Protein AF-A0A7V3A9M5-F1 (afdb_monomer)

Sequence (222 aa):
MKENRIFAKSNRTEGLNIALSEHITDALNIFESIKAKIPAHLHQLIRLAIIFHDLGKVLPAFQIKTIKNRLYKPSSPLINVPHSLFSVLLIEENKVHKKISEILQAQDQPRNDQSTNDYLKFLFSAIAYHHWRETFSQLISSYSNELGELCEELEIQEEMICQLEKNLHEELEKPQDGWAEFIKFNREMARGLSKGVPFYEYVCPPYQLYFCQSGQKLMTQS

Solvent-accessible surface area (backbone atoms only — not comparable to full-atom values): 12300 Å² total; per-residue (Å²): 131,69,40,53,66,50,53,68,44,64,46,92,83,86,54,77,62,38,35,40,51,56,52,38,50,52,52,48,54,52,43,68,74,49,44,90,83,43,67,74,89,48,51,65,58,52,51,52,32,57,65,42,28,59,53,20,38,64,38,27,18,45,29,37,72,71,52,58,42,78,65,38,55,60,74,60,67,69,62,78,62,65,33,28,52,46,14,60,42,38,39,32,58,71,59,50,48,51,51,48,43,54,55,39,55,78,64,78,44,82,91,46,74,66,57,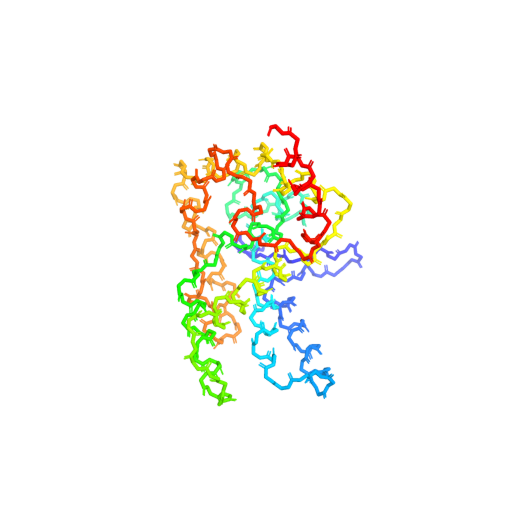44,50,51,53,47,44,52,41,47,25,53,20,43,47,73,73,78,51,90,66,48,60,60,52,30,74,34,63,38,65,59,55,14,52,46,30,47,55,43,68,74,33,58,71,54,50,55,46,51,50,49,37,48,34,67,43,36,49,72,78,70,75,65,63,36,79,40,59,34,74,38,59,69,60,32,55,39,32,46,71,50,46,34,53,45,83,80,40,55,60,96,66,47,72,65,54,58,61,58,57,59,66,67,75,75,74,127

Secondary structure (DSSP, 8-state):
--TT--EEE--SSSPPPEEHHHHHHHHHHHHHHHGGGS-GGGHHHHHHHHHHTTGGGGSHIIIIIIS--TT-SS--------HHHHHHTTB-HHHHHHHHHHHHHTTT----HHHHHHHHHHHHHHHHHTT--TTHHHHHHS--HHHHHHHHHHHH-HHHHHHHHHHHHHHHSTT-SSGGGGB---HHHHHHHHTT--GGGTS--TTTHHHHHHHTTSSS--

Radius of gyration: 18.31 Å; Cα contacts (8 Å, |Δi|>4): 289; chains: 1; bounding box: 40×63×43 Å

Foldseek 3Di:
DDQLFQFPAADPDPDDGHTPLNQLVVVLVVCVVCVVVPPPLCSVLVNLLSNQQQLLSLDLLNCCVPRVVVSHPPNDDNQDDPSLLVSLQFFQLVVQLVVLQVSCVVVVHDDDSVVSVVSSLVSSQCSNCVPPDPCVCVQQVWQDPSLLVVLVVCVVPVVRQVSSLVSSLVSVCVVVPPCSVGTDGNNVLSVCSNVINGNCVVHPHPPCVVVVVVVVVVVPPD

Mean predicted aligned error: 7.26 Å

pLDDT: mean 85.43, std 15.64, range [35.56, 97.69]

Structure (mmCIF, N/CA/C/O backbone):
data_AF-A0A7V3A9M5-F1
#
_entry.id   AF-A0A7V3A9M5-F1
#
loop_
_atom_site.group_PDB
_atom_site.id
_atom_site.type_symbol
_atom_site.label_atom_id
_atom_site.label_alt_id
_atom_site.label_comp_id
_atom_site.label_asym_id
_atom_site.label_entity_id
_atom_site.label_seq_id
_atom_site.pdbx_PDB_ins_code
_atom_site.Cartn_x
_atom_site.Cartn_y
_atom_site.Cartn_z
_atom_site.occupancy
_atom_site.B_iso_or_equiv
_atom_site.auth_seq_id
_atom_site.auth_comp_id
_atom_site.auth_asym_id
_atom_site.auth_atom_id
_atom_site.pdbx_PDB_model_num
ATOM 1 N N . MET A 1 1 ? -8.109 -20.253 12.850 1.00 57.84 1 MET A N 1
ATOM 2 C CA . MET A 1 1 ? -7.519 -19.261 11.916 1.00 57.84 1 MET A CA 1
ATOM 3 C C . MET A 1 1 ? -6.596 -18.363 12.720 1.00 57.84 1 MET A C 1
ATOM 5 O O . MET A 1 1 ? -6.945 -18.073 13.853 1.00 57.84 1 MET A O 1
ATOM 9 N N . LYS A 1 2 ? -5.428 -17.979 12.188 1.00 65.12 2 LYS A N 1
ATOM 10 C CA . LYS A 1 2 ? -4.536 -17.025 12.871 1.00 65.12 2 LYS A CA 1
ATOM 11 C C . LYS A 1 2 ? -5.180 -15.635 12.861 1.00 65.12 2 LYS A C 1
ATOM 13 O O . LYS A 1 2 ? -5.623 -15.206 11.799 1.00 65.12 2 LYS A O 1
ATOM 18 N N . GLU A 1 3 ? -5.200 -14.964 14.009 1.00 76.19 3 GLU A N 1
ATOM 19 C CA . GLU A 1 3 ? -5.819 -13.638 14.201 1.00 76.19 3 GLU A CA 1
ATOM 20 C C . GLU A 1 3 ? -5.186 -12.549 13.316 1.00 76.19 3 GLU A C 1
ATOM 22 O O . GLU A 1 3 ? -5.849 -11.587 12.952 1.00 76.19 3 GLU A O 1
ATOM 27 N N . ASN A 1 4 ? -3.947 -12.752 12.860 1.00 80.50 4 ASN A N 1
ATOM 28 C CA . ASN A 1 4 ? -3.201 -11.766 12.068 1.00 80.50 4 ASN A CA 1
ATOM 29 C C . ASN A 1 4 ? -3.227 -12.045 10.555 1.00 80.50 4 ASN A C 1
ATOM 31 O O . ASN A 1 4 ? -2.607 -11.323 9.780 1.00 80.50 4 ASN A O 1
ATOM 35 N N . ARG A 1 5 ? -3.897 -13.118 10.098 1.00 87.88 5 ARG A N 1
ATOM 36 C CA . ARG A 1 5 ? -3.901 -13.468 8.666 1.00 87.88 5 ARG A CA 1
ATOM 37 C C . ARG A 1 5 ? -4.750 -12.465 7.888 1.00 87.88 5 ARG A C 1
ATOM 39 O O . ARG A 1 5 ? -5.940 -12.324 8.167 1.00 87.88 5 ARG A O 1
ATOM 46 N N . ILE A 1 6 ? -4.144 -11.839 6.883 1.00 93.44 6 ILE A N 1
ATOM 47 C CA . ILE A 1 6 ? -4.797 -10.873 6.000 1.00 93.44 6 ILE A CA 1
ATOM 48 C C . ILE A 1 6 ? -5.351 -11.615 4.783 1.00 93.44 6 ILE A C 1
ATOM 50 O O . ILE A 1 6 ? -4.627 -12.343 4.104 1.00 93.44 6 ILE A O 1
ATOM 54 N N . PHE A 1 7 ? -6.633 -11.425 4.484 1.00 93.44 7 PHE A N 1
ATOM 55 C CA . PHE A 1 7 ? -7.266 -11.997 3.296 1.00 93.44 7 PHE A CA 1
ATOM 56 C C . PHE A 1 7 ? -7.538 -10.935 2.233 1.00 93.44 7 PHE A C 1
ATOM 58 O O . PHE A 1 7 ? -8.057 -9.860 2.539 1.00 93.44 7 PHE A O 1
ATOM 65 N N . ALA A 1 8 ? -7.251 -11.262 0.974 1.00 90.69 8 ALA A N 1
ATOM 66 C CA . ALA A 1 8 ? -7.521 -10.393 -0.166 1.00 90.69 8 ALA A CA 1
ATOM 67 C C . ALA A 1 8 ? -8.894 -10.640 -0.806 1.00 90.69 8 ALA A C 1
ATOM 69 O O . ALA A 1 8 ? -9.477 -9.707 -1.370 1.00 90.69 8 ALA A O 1
ATOM 70 N N . LYS A 1 9 ? -9.406 -11.878 -0.730 1.00 87.38 9 LYS A N 1
ATOM 71 C CA . LYS A 1 9 ? -10.707 -12.292 -1.281 1.00 87.38 9 LYS A CA 1
ATOM 72 C C . LYS A 1 9 ? -11.397 -13.303 -0.364 1.00 87.38 9 LYS A C 1
ATOM 74 O O . LYS A 1 9 ? -10.754 -14.218 0.150 1.00 87.38 9 LYS A O 1
ATOM 79 N N . SER A 1 10 ? -12.715 -13.160 -0.209 1.00 80.94 10 SER A N 1
ATOM 80 C CA . SER A 1 10 ? -13.567 -14.205 0.360 1.00 80.94 10 SER A CA 1
ATOM 81 C C . SER A 1 10 ? -14.060 -15.125 -0.749 1.00 80.94 10 SER A C 1
ATOM 83 O O . SER A 1 10 ? -14.534 -14.654 -1.786 1.00 80.94 10 SER A O 1
ATOM 85 N N . ASN A 1 11 ? -13.957 -16.436 -0.548 1.00 70.81 11 ASN A N 1
ATOM 86 C CA . ASN A 1 11 ? -14.536 -17.390 -1.484 1.00 70.81 11 ASN A CA 1
ATOM 87 C C . ASN A 1 11 ? -15.990 -17.656 -1.062 1.00 70.81 11 ASN A C 1
ATOM 89 O O . ASN A 1 11 ? -16.244 -18.144 0.036 1.00 70.81 11 ASN A O 1
ATOM 93 N N . ARG A 1 12 ? -16.961 -17.246 -1.889 1.00 56.00 12 ARG A N 1
ATOM 94 C CA . ARG A 1 12 ? -18.396 -17.292 -1.536 1.00 56.00 12 ARG A CA 1
ATOM 95 C C . ARG A 1 12 ? -19.034 -18.670 -1.742 1.00 56.00 12 ARG A C 1
ATOM 97 O O . ARG A 1 12 ? -20.159 -18.873 -1.304 1.00 56.00 12 ARG A O 1
ATOM 104 N N . THR A 1 13 ? -18.325 -19.589 -2.390 1.00 51.34 13 THR A N 1
ATOM 105 C CA . THR A 1 13 ? -18.864 -20.844 -2.933 1.00 51.34 13 THR A CA 1
ATOM 106 C C . THR A 1 13 ? -18.094 -22.078 -2.446 1.00 51.34 13 THR A C 1
ATOM 108 O O . THR A 1 13 ? -17.903 -22.993 -3.221 1.00 51.34 13 THR A O 1
ATOM 111 N N . GLU A 1 14 ? -17.679 -22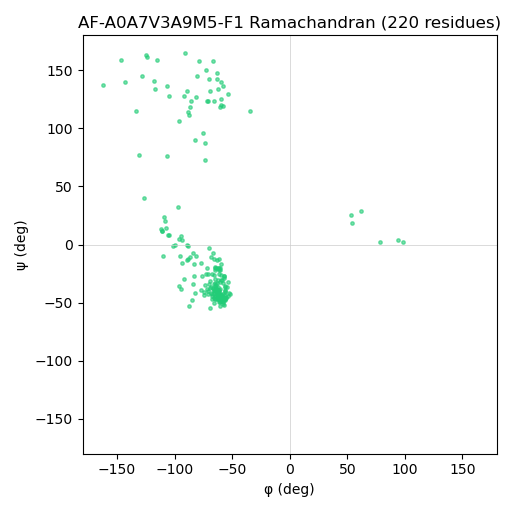.126 -1.170 1.00 53.16 14 GLU A N 1
ATOM 112 C CA . GLU A 1 14 ? -17.072 -23.302 -0.477 1.00 53.16 14 GLU A CA 1
ATOM 113 C C . GLU A 1 14 ? -15.531 -23.404 -0.450 1.00 53.16 14 GLU A C 1
ATOM 115 O O . GLU A 1 14 ? -14.988 -24.354 0.110 1.00 53.16 14 GLU A O 1
ATOM 120 N N . GLY A 1 15 ? -14.790 -22.419 -0.964 1.00 57.81 15 GLY A N 1
ATOM 121 C CA . GLY A 1 15 ? -13.322 -22.424 -0.862 1.00 57.81 15 GLY A CA 1
ATOM 122 C C . GLY A 1 15 ? -12.749 -21.716 0.373 1.00 57.81 15 GLY A C 1
ATOM 123 O O . GLY A 1 15 ? -13.408 -20.914 1.035 1.00 57.81 15 GLY A O 1
ATOM 124 N N . LEU A 1 16 ? -11.467 -21.973 0.648 1.00 71.81 16 LEU A N 1
ATOM 125 C CA . LEU A 1 16 ? -10.676 -21.201 1.611 1.00 71.81 16 LEU A CA 1
ATOM 126 C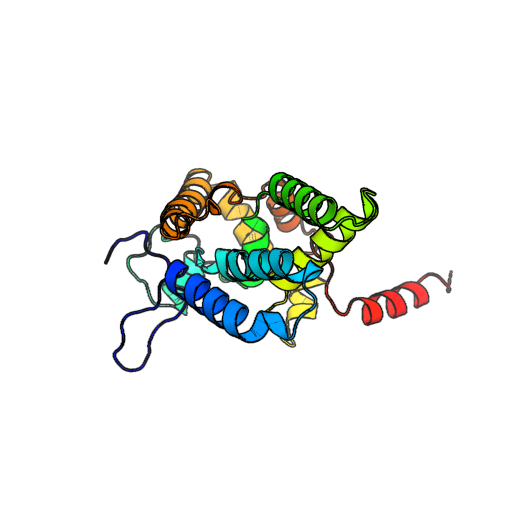 C . LEU A 1 16 ? -10.551 -19.740 1.139 1.00 71.81 16 LEU A C 1
ATOM 128 O O . LEU A 1 16 ? -10.424 -19.472 -0.057 1.00 71.81 16 LEU A O 1
ATOM 132 N N . ASN A 1 17 ? -10.586 -18.790 2.080 1.00 84.62 17 ASN A N 1
ATOM 133 C CA . ASN A 1 17 ? -10.264 -17.392 1.786 1.00 84.62 17 ASN A CA 1
ATOM 134 C C . ASN A 1 17 ? -8.830 -17.288 1.254 1.00 84.62 17 ASN A C 1
ATOM 136 O O . ASN A 1 17 ? -7.928 -17.930 1.794 1.00 84.62 17 ASN A O 1
ATOM 140 N N . ILE A 1 18 ? -8.627 -16.435 0.251 1.00 89.69 18 ILE A N 1
ATOM 141 C CA . ILE A 1 18 ? -7.317 -16.234 -0.376 1.00 89.69 18 ILE A CA 1
ATOM 142 C C . ILE A 1 18 ? -6.551 -15.199 0.443 1.00 89.69 18 ILE A C 1
ATOM 144 O O . ILE A 1 18 ? -7.052 -14.089 0.674 1.00 89.69 18 ILE A O 1
ATOM 148 N N . ALA A 1 19 ? -5.364 -15.570 0.919 1.00 92.94 19 ALA A N 1
ATOM 149 C CA . ALA A 1 19 ? -4.488 -14.676 1.665 1.00 92.94 19 ALA A CA 1
ATOM 150 C C . ALA A 1 19 ? -3.975 -13.534 0.778 1.00 92.94 19 ALA A C 1
ATOM 152 O O . ALA A 1 19 ? -3.952 -13.642 -0.448 1.00 92.94 19 ALA A O 1
ATOM 153 N N . LEU A 1 20 ? -3.564 -12.426 1.389 1.00 93.88 20 LEU A N 1
ATOM 154 C CA . LEU A 1 20 ? -3.001 -11.305 0.638 1.00 93.88 20 LEU A CA 1
ATOM 155 C C . LEU A 1 20 ? -1.718 -11.713 -0.098 1.00 93.88 20 LEU A C 1
ATOM 157 O O . LEU A 1 20 ? -1.586 -11.417 -1.281 1.00 93.88 20 LEU A O 1
ATOM 161 N N . SER A 1 21 ? -0.829 -12.449 0.568 1.00 92.19 21 SER A N 1
ATOM 162 C CA . SER A 1 21 ? 0.390 -13.000 -0.039 1.00 92.19 21 SER A CA 1
ATOM 163 C C . SER A 1 21 ? 0.090 -13.895 -1.244 1.00 92.19 21 SER A C 1
ATOM 165 O O . SER A 1 21 ? 0.665 -13.689 -2.306 1.00 92.19 21 SER A O 1
ATOM 167 N N . GLU A 1 22 ? -0.865 -14.819 -1.110 1.00 92.25 22 GLU A N 1
ATOM 168 C CA . GLU A 1 22 ? -1.320 -15.697 -2.200 1.00 92.25 22 GLU A CA 1
ATOM 169 C C . GLU A 1 22 ? -1.846 -14.880 -3.393 1.00 92.25 22 GLU A C 1
ATOM 171 O O . GLU A 1 22 ? -1.435 -15.106 -4.526 1.00 92.25 22 GLU A O 1
ATOM 176 N N . HIS A 1 23 ? -2.684 -13.868 -3.143 1.00 93.25 23 HIS A N 1
ATOM 177 C CA . HIS A 1 23 ? -3.219 -12.994 -4.197 1.00 93.25 23 HIS A CA 1
ATOM 178 C C . HIS A 1 23 ? -2.127 -12.178 -4.908 1.00 93.25 23 HIS A C 1
ATOM 180 O O . HIS A 1 23 ? -2.176 -12.028 -6.129 1.00 93.25 23 HIS A O 1
ATOM 186 N N . ILE A 1 24 ? -1.126 -11.679 -4.175 1.00 93.19 24 ILE A N 1
ATOM 187 C CA . ILE A 1 24 ? 0.031 -10.986 -4.764 1.00 93.19 24 ILE A CA 1
ATOM 188 C C . ILE A 1 24 ? 0.856 -11.959 -5.614 1.00 93.19 24 ILE A C 1
ATOM 190 O O . ILE A 1 24 ? 1.201 -11.630 -6.749 1.00 93.19 24 ILE A O 1
ATOM 194 N N . THR A 1 25 ? 1.142 -13.162 -5.110 1.00 92.75 25 THR A N 1
ATOM 195 C CA . THR A 1 25 ? 1.880 -14.197 -5.848 1.00 92.75 25 THR A CA 1
ATOM 196 C C . THR A 1 25 ? 1.151 -14.606 -7.127 1.00 92.75 25 THR A C 1
ATOM 198 O O . THR A 1 25 ? 1.777 -14.675 -8.182 1.00 92.75 25 THR A O 1
ATOM 201 N N . ASP A 1 26 ? -0.167 -14.803 -7.078 1.00 93.31 26 ASP A N 1
ATOM 202 C CA . ASP A 1 26 ? -0.978 -15.109 -8.259 1.00 93.31 26 ASP A CA 1
ATOM 203 C C . ASP A 1 26 ? -0.901 -13.985 -9.302 1.00 93.31 26 ASP A C 1
ATOM 205 O O . ASP A 1 26 ? -0.688 -14.245 -10.490 1.00 93.31 26 ASP A O 1
ATOM 209 N N . ALA A 1 27 ? -1.015 -12.725 -8.872 1.00 94.25 27 ALA A N 1
ATOM 210 C CA . ALA A 1 27 ? -0.895 -11.570 -9.757 1.00 94.25 27 ALA A CA 1
ATOM 211 C C . ALA A 1 27 ? 0.508 -11.455 -10.379 1.00 94.25 27 ALA A C 1
ATOM 213 O O . ALA A 1 27 ? 0.627 -11.181 -11.576 1.00 94.25 27 ALA A O 1
ATOM 214 N N . LEU A 1 28 ? 1.566 -11.720 -9.605 1.00 94.75 28 LEU A N 1
ATOM 215 C CA . LEU A 1 28 ? 2.938 -11.783 -10.110 1.00 94.75 28 LEU A CA 1
ATOM 216 C C . LEU A 1 28 ? 3.103 -12.915 -11.132 1.00 94.75 28 LEU A C 1
ATOM 218 O O . LEU A 1 28 ? 3.660 -12.677 -12.197 1.00 94.75 28 LEU A O 1
ATOM 222 N N . ASN A 1 29 ? 2.568 -14.110 -10.881 1.00 95.19 29 ASN A N 1
ATOM 223 C CA . ASN A 1 29 ? 2.640 -15.241 -11.816 1.00 95.19 29 ASN A CA 1
ATOM 224 C C . ASN A 1 29 ? 1.926 -14.947 -13.146 1.00 95.19 29 ASN A C 1
ATOM 226 O O . ASN A 1 29 ? 2.427 -15.281 -14.227 1.00 95.19 29 ASN A O 1
ATOM 230 N N . ILE A 1 30 ? 0.770 -14.279 -13.083 1.00 96.31 30 ILE A N 1
ATOM 231 C CA . ILE A 1 30 ? 0.067 -13.797 -14.277 1.00 96.31 30 ILE A CA 1
ATOM 232 C C . ILE A 1 30 ? 0.938 -12.783 -15.015 1.00 96.31 30 ILE A C 1
ATOM 234 O O . ILE A 1 30 ? 1.105 -12.895 -16.230 1.00 96.31 30 ILE A O 1
ATOM 238 N N . PHE A 1 31 ? 1.523 -11.824 -14.293 1.00 96.50 31 PHE A N 1
ATOM 239 C CA . PHE A 1 31 ? 2.422 -10.840 -14.880 1.00 96.50 31 PHE A CA 1
ATOM 240 C C . PHE A 1 31 ? 3.614 -11.505 -15.578 1.00 96.50 31 PHE A C 1
ATOM 242 O O . PHE A 1 31 ? 3.877 -11.197 -16.738 1.00 96.50 31 PHE A O 1
ATOM 249 N N . GLU A 1 32 ? 4.270 -12.483 -14.952 1.00 96.06 32 GLU A N 1
ATOM 250 C CA . GLU A 1 32 ? 5.371 -13.242 -15.557 1.00 96.06 32 GLU A CA 1
ATOM 251 C C . GLU A 1 32 ? 4.959 -13.948 -16.859 1.00 96.06 32 GLU A C 1
ATOM 253 O O . GLU A 1 32 ? 5.751 -14.022 -17.799 1.00 96.06 32 GLU A O 1
ATOM 258 N N . SER A 1 33 ? 3.704 -14.392 -16.957 1.00 96.75 33 SER A N 1
ATOM 259 C CA . SER A 1 33 ? 3.157 -15.032 -18.162 1.00 96.75 33 SER A CA 1
ATOM 260 C C . SER A 1 33 ? 2.901 -14.048 -19.311 1.00 96.75 33 SER A C 1
ATOM 262 O O . SER A 1 33 ? 2.904 -14.443 -20.478 1.00 96.75 33 SER A O 1
ATOM 264 N N . ILE A 1 34 ? 2.678 -12.763 -19.012 1.00 96.88 34 ILE A N 1
ATOM 265 C CA . ILE A 1 34 ? 2.366 -11.730 -20.016 1.00 96.88 34 ILE A CA 1
ATOM 266 C C . ILE A 1 34 ? 3.487 -10.705 -20.224 1.00 96.88 34 ILE A C 1
ATOM 268 O O . ILE A 1 34 ? 3.420 -9.943 -21.190 1.00 96.88 34 ILE A O 1
ATOM 272 N N . LYS A 1 35 ? 4.529 -10.687 -19.379 1.00 96.31 35 LYS A N 1
ATOM 273 C CA . LYS A 1 35 ? 5.578 -9.651 -19.375 1.00 96.31 35 LYS A CA 1
ATOM 274 C C . LYS A 1 35 ? 6.292 -9.498 -20.715 1.00 96.31 35 LYS A C 1
ATOM 276 O O . LYS A 1 35 ? 6.709 -8.399 -21.053 1.00 96.31 35 LYS A O 1
ATOM 281 N N . ALA A 1 36 ? 6.383 -10.563 -21.516 1.00 96.31 36 ALA A N 1
ATOM 282 C CA . ALA A 1 36 ? 6.992 -10.519 -22.849 1.00 96.31 36 ALA A CA 1
ATOM 283 C C . ALA A 1 36 ? 6.268 -9.566 -23.823 1.00 96.31 36 ALA A C 1
ATOM 285 O O . ALA A 1 36 ? 6.857 -9.128 -24.805 1.00 96.31 36 ALA A O 1
ATOM 286 N N . LYS A 1 37 ? 5.001 -9.229 -23.549 1.00 96.56 37 LYS A N 1
ATOM 287 C CA . LYS A 1 37 ? 4.201 -8.266 -24.323 1.00 96.56 37 LYS A CA 1
ATOM 288 C C . LYS A 1 37 ? 4.362 -6.821 -23.838 1.00 96.56 37 LYS A C 1
ATOM 290 O O . LYS A 1 37 ? 3.732 -5.923 -24.385 1.00 96.56 37 LYS A O 1
ATOM 295 N N . ILE A 1 38 ? 5.151 -6.603 -22.791 1.00 95.56 38 ILE A N 1
ATOM 296 C CA . ILE A 1 38 ? 5.312 -5.323 -22.104 1.00 95.56 38 ILE A CA 1
ATOM 297 C C . ILE A 1 38 ? 6.779 -4.892 -22.237 1.00 95.56 38 ILE A C 1
ATOM 299 O O . ILE A 1 38 ? 7.665 -5.743 -22.119 1.00 95.56 38 ILE A O 1
ATOM 303 N N . PRO A 1 39 ? 7.078 -3.598 -22.450 1.00 93.88 39 PRO A N 1
ATOM 304 C CA . PRO A 1 39 ? 8.455 -3.114 -22.491 1.00 93.88 39 PRO A CA 1
ATOM 305 C C . PRO A 1 39 ? 9.258 -3.511 -21.244 1.00 93.88 39 PRO A C 1
ATOM 307 O O . PRO A 1 39 ? 8.823 -3.270 -20.118 1.00 93.88 39 PRO A O 1
ATOM 310 N N . ALA A 1 40 ? 10.449 -4.085 -21.451 1.00 91.81 40 ALA A N 1
ATOM 311 C CA . ALA A 1 40 ? 11.287 -4.645 -20.384 1.00 91.81 40 ALA A CA 1
ATOM 312 C C . ALA A 1 40 ? 11.622 -3.642 -19.269 1.00 91.81 40 ALA A C 1
ATOM 314 O O . ALA A 1 40 ? 11.641 -4.002 -18.093 1.00 91.81 40 ALA A O 1
ATOM 315 N N . HIS A 1 41 ? 11.813 -2.369 -19.630 1.00 89.31 41 HIS A N 1
ATOM 316 C CA . HIS A 1 41 ? 12.132 -1.307 -18.676 1.00 89.31 41 HIS A CA 1
ATOM 317 C C . HIS A 1 41 ? 11.027 -1.091 -17.620 1.00 89.31 41 HIS A C 1
ATOM 319 O O . HIS A 1 41 ? 11.311 -0.702 -16.489 1.00 89.31 41 HIS A O 1
ATOM 325 N N . LEU A 1 42 ? 9.771 -1.436 -17.932 1.00 93.12 42 LEU A N 1
ATOM 326 C CA . LEU A 1 42 ? 8.635 -1.294 -17.015 1.00 93.12 42 LEU A CA 1
ATOM 327 C C . LEU A 1 42 ? 8.444 -2.490 -16.081 1.00 93.12 42 LEU A C 1
ATOM 329 O O . LEU A 1 42 ? 7.649 -2.407 -15.146 1.00 93.12 42 LEU A O 1
ATOM 333 N N . HIS A 1 43 ? 9.132 -3.614 -16.307 1.00 94.81 43 HIS A N 1
ATOM 334 C CA . HIS A 1 43 ? 8.797 -4.865 -15.620 1.00 94.81 43 HIS A CA 1
ATOM 335 C C . HIS A 1 43 ? 8.929 -4.762 -14.102 1.00 94.81 43 HIS A C 1
ATOM 337 O O . HIS A 1 43 ? 8.022 -5.166 -13.380 1.00 94.81 43 HIS A O 1
ATOM 343 N N . GLN A 1 44 ? 10.024 -4.181 -13.613 1.00 93.88 44 GLN A N 1
ATOM 344 C CA . GLN A 1 44 ? 10.245 -4.025 -12.173 1.00 93.88 44 GLN A CA 1
ATOM 345 C C . GLN A 1 44 ? 9.265 -3.027 -11.541 1.00 93.88 44 GLN A C 1
ATOM 347 O O . GLN A 1 44 ? 8.777 -3.265 -10.440 1.00 93.88 44 GLN A O 1
ATOM 352 N N . LEU A 1 45 ? 8.905 -1.956 -12.255 1.00 94.38 45 LEU A N 1
ATOM 353 C CA . LEU A 1 45 ? 7.922 -0.974 -11.789 1.00 94.38 45 LEU A CA 1
ATOM 354 C C . LEU A 1 45 ? 6.523 -1.588 -11.664 1.00 94.38 45 LEU A C 1
ATOM 356 O O . LEU A 1 45 ? 5.829 -1.364 -10.675 1.00 94.38 45 LEU A O 1
ATOM 360 N N . ILE A 1 46 ? 6.125 -2.416 -12.632 1.00 96.19 46 ILE A N 1
ATOM 361 C CA . ILE A 1 46 ? 4.850 -3.138 -12.586 1.00 96.19 46 ILE A CA 1
ATOM 362 C C . ILE A 1 46 ? 4.845 -4.149 -11.438 1.00 96.19 46 ILE A C 1
ATOM 364 O O . ILE A 1 46 ? 3.845 -4.249 -10.730 1.00 96.19 46 ILE A O 1
ATOM 368 N N . ARG A 1 47 ? 5.959 -4.856 -11.197 1.00 95.25 47 ARG A N 1
ATOM 369 C CA . ARG A 1 47 ? 6.088 -5.746 -10.032 1.00 95.25 47 ARG A CA 1
ATOM 370 C C . ARG A 1 47 ? 5.871 -4.984 -8.725 1.00 95.25 47 ARG A C 1
ATOM 372 O O . ARG A 1 47 ? 5.068 -5.436 -7.916 1.00 95.25 47 ARG A O 1
ATOM 379 N N . LEU A 1 48 ? 6.495 -3.813 -8.550 1.00 95.31 48 LEU A N 1
ATOM 380 C CA . LEU A 1 48 ? 6.263 -2.956 -7.377 1.00 95.31 48 LEU A CA 1
ATOM 381 C C . LEU A 1 48 ? 4.782 -2.572 -7.237 1.00 95.31 48 LEU A C 1
ATOM 383 O O . LEU A 1 48 ? 4.215 -2.706 -6.155 1.00 95.31 48 LEU A O 1
ATOM 387 N N . ALA A 1 49 ? 4.130 -2.164 -8.331 1.00 96.44 49 ALA A N 1
ATOM 388 C CA . ALA A 1 49 ? 2.708 -1.825 -8.310 1.00 96.44 49 ALA A CA 1
ATOM 389 C C . ALA A 1 49 ? 1.841 -3.017 -7.867 1.00 96.44 49 ALA A C 1
ATOM 391 O O . ALA A 1 49 ? 0.959 -2.859 -7.026 1.00 96.44 49 ALA A O 1
ATOM 392 N N . ILE A 1 50 ? 2.122 -4.221 -8.379 1.00 95.81 50 ILE A N 1
ATOM 393 C CA . ILE A 1 50 ? 1.416 -5.456 -8.004 1.00 95.81 50 ILE A CA 1
ATOM 394 C C . ILE A 1 50 ? 1.604 -5.773 -6.519 1.00 95.81 50 ILE A C 1
ATOM 396 O O . ILE A 1 50 ? 0.641 -6.137 -5.850 1.00 95.81 50 ILE A O 1
ATOM 400 N N . ILE A 1 51 ? 2.812 -5.623 -5.982 1.00 94.75 51 ILE A N 1
ATOM 401 C CA . ILE A 1 51 ? 3.086 -5.920 -4.570 1.00 94.75 51 ILE A CA 1
ATOM 402 C C . ILE A 1 51 ? 2.321 -4.958 -3.657 1.00 94.75 51 ILE A C 1
ATOM 404 O O . ILE A 1 51 ? 1.771 -5.375 -2.639 1.00 94.75 51 ILE A O 1
ATOM 408 N N . PHE A 1 52 ? 2.247 -3.680 -4.033 1.00 96.31 52 PHE A N 1
ATOM 409 C CA . PHE A 1 52 ? 1.716 -2.642 -3.156 1.00 96.31 52 PHE A CA 1
ATOM 410 C C . PHE A 1 52 ? 0.222 -2.335 -3.339 1.00 96.31 52 PHE A C 1
ATOM 412 O O . PHE A 1 52 ? -0.366 -1.717 -2.455 1.00 96.31 52 PHE A O 1
ATOM 419 N N . HIS A 1 53 ? -0.423 -2.752 -4.439 1.00 95.50 53 HIS A N 1
ATOM 420 C CA . HIS A 1 53 ? -1.790 -2.296 -4.757 1.00 95.50 53 HIS A CA 1
ATOM 421 C C . HIS A 1 53 ? -2.815 -2.565 -3.643 1.00 95.50 53 HIS A C 1
ATOM 423 O O . HIS A 1 53 ? -3.669 -1.723 -3.369 1.00 95.50 53 HIS A O 1
ATOM 429 N N . ASP A 1 54 ? -2.688 -3.700 -2.957 1.00 96.31 54 ASP A N 1
ATOM 430 C CA . ASP A 1 54 ? -3.684 -4.219 -2.019 1.00 96.31 54 ASP A CA 1
ATOM 431 C C . ASP A 1 54 ? -3.249 -4.181 -0.544 1.00 96.31 54 ASP A C 1
ATOM 433 O O . ASP A 1 54 ? -3.936 -4.753 0.307 1.00 96.31 54 ASP A O 1
ATOM 437 N N . LEU A 1 55 ? -2.153 -3.490 -0.201 1.00 97.19 55 LEU A N 1
ATOM 438 C CA . LEU A 1 55 ? -1.677 -3.390 1.190 1.00 97.19 55 LEU A CA 1
ATOM 439 C C . LEU A 1 55 ? -2.759 -2.868 2.139 1.00 97.19 55 LEU A C 1
ATOM 441 O O . LEU A 1 55 ? -2.903 -3.365 3.256 1.00 97.19 55 LEU A O 1
ATOM 445 N N . GLY A 1 56 ? -3.592 -1.932 1.681 1.00 96.81 56 GLY A N 1
ATOM 446 C CA . GLY A 1 56 ? -4.650 -1.350 2.491 1.00 96.81 56 GLY A CA 1
ATOM 447 C C . GLY A 1 56 ? -5.767 -2.322 2.874 1.00 96.81 56 GLY A C 1
ATOM 448 O O . GLY A 1 56 ? -6.600 -2.005 3.725 1.00 96.81 56 GLY A O 1
ATOM 449 N N . LYS A 1 57 ? -5.774 -3.545 2.325 1.00 96.94 57 LYS A N 1
ATOM 450 C CA . LYS A 1 57 ? -6.654 -4.625 2.792 1.00 96.94 57 LYS A CA 1
ATOM 451 C C . LYS A 1 57 ? -6.328 -5.077 4.214 1.00 96.94 57 LYS A C 1
ATOM 453 O O . LYS A 1 57 ? -7.156 -5.763 4.809 1.00 96.94 57 LYS A O 1
ATOM 458 N N . VAL A 1 58 ? -5.191 -4.666 4.782 1.00 96.81 58 VAL A N 1
ATOM 459 C CA . VAL A 1 58 ? -4.850 -4.840 6.205 1.00 96.81 58 VAL A CA 1
ATOM 460 C C . VAL A 1 58 ? -5.842 -4.147 7.152 1.00 96.81 58 VAL A C 1
ATOM 462 O O . VAL A 1 58 ? -5.916 -4.508 8.326 1.00 96.81 58 VAL A O 1
ATOM 465 N N . LEU A 1 59 ? -6.623 -3.168 6.676 1.00 96.56 59 LEU A N 1
ATOM 466 C CA . LEU A 1 59 ? -7.543 -2.420 7.531 1.00 96.56 59 LEU A CA 1
ATOM 467 C C . LEU A 1 59 ? -8.568 -3.327 8.234 1.00 96.56 59 LEU A C 1
ATOM 469 O O . LEU A 1 59 ? -9.207 -4.159 7.572 1.00 96.56 59 LEU A O 1
ATOM 473 N N . PRO A 1 60 ? -8.837 -3.107 9.537 1.00 95.56 60 PRO A N 1
ATOM 474 C CA . PRO A 1 60 ? -9.833 -3.874 10.283 1.00 95.56 60 PRO A CA 1
ATOM 475 C C . PRO A 1 60 ? -11.218 -3.816 9.644 1.00 95.56 60 PRO A C 1
ATOM 477 O O . PRO A 1 60 ? -11.891 -4.839 9.522 1.00 95.56 60 PRO A O 1
ATOM 480 N N . ALA A 1 61 ? -11.631 -2.641 9.159 1.00 95.44 61 ALA A N 1
ATOM 481 C CA . ALA A 1 61 ? -12.890 -2.483 8.440 1.00 95.44 61 ALA A CA 1
ATOM 482 C C . ALA A 1 61 ? -12.971 -3.402 7.212 1.00 95.44 61 ALA A C 1
ATOM 484 O O . ALA A 1 61 ? -13.974 -4.095 7.036 1.00 95.44 61 ALA A O 1
ATOM 485 N N . PHE A 1 62 ? -11.913 -3.477 6.398 1.00 95.06 62 PHE A N 1
ATOM 486 C CA . PHE A 1 62 ? -11.888 -4.348 5.225 1.00 95.06 62 PHE A CA 1
ATOM 487 C C . PHE A 1 62 ? -11.934 -5.828 5.630 1.00 95.06 62 PHE A C 1
ATOM 489 O O . PHE A 1 62 ? -12.797 -6.578 5.163 1.00 95.06 62 PHE A O 1
ATOM 496 N N . GLN A 1 63 ? -11.066 -6.250 6.551 1.00 95.81 63 GLN A N 1
ATOM 497 C CA . GLN A 1 63 ? -11.005 -7.641 7.001 1.00 95.81 63 GLN A CA 1
ATOM 498 C C . GLN A 1 63 ? -12.326 -8.096 7.636 1.00 95.81 63 GLN A C 1
ATOM 500 O O . GLN A 1 63 ? -12.883 -9.129 7.256 1.00 95.81 63 GLN A O 1
ATOM 505 N N . ILE A 1 64 ? -12.881 -7.308 8.553 1.00 94.25 64 ILE A N 1
ATOM 506 C CA . ILE A 1 64 ? -14.032 -7.704 9.369 1.00 94.25 64 ILE A CA 1
ATOM 507 C C . ILE A 1 64 ? -15.352 -7.449 8.636 1.00 94.25 64 ILE A C 1
ATOM 509 O O . ILE A 1 64 ? -16.210 -8.336 8.588 1.00 94.25 64 ILE A O 1
ATOM 513 N N . LYS A 1 65 ? -15.548 -6.264 8.043 1.00 92.12 65 LYS A N 1
ATOM 514 C CA . LYS A 1 65 ? -16.830 -5.903 7.412 1.00 92.12 65 LYS A CA 1
ATOM 515 C C . LYS A 1 65 ? -16.953 -6.460 5.998 1.00 92.12 65 LYS A C 1
ATOM 517 O O . LYS A 1 65 ? -18.025 -6.978 5.672 1.00 92.12 65 LYS A O 1
ATOM 522 N N . THR A 1 66 ? -15.892 -6.402 5.194 1.00 90.69 66 THR A N 1
ATOM 523 C CA . THR A 1 66 ? -15.930 -6.806 3.776 1.00 90.69 66 THR A CA 1
ATOM 524 C C . THR A 1 66 ? -15.652 -8.295 3.603 1.00 90.69 66 THR A C 1
ATOM 526 O O . THR A 1 66 ? -16.464 -9.004 3.008 1.00 90.69 66 THR A O 1
ATOM 529 N N . ILE A 1 67 ? -14.545 -8.793 4.163 1.00 91.38 67 ILE A N 1
ATOM 530 C CA . ILE A 1 67 ? -14.109 -10.191 3.990 1.00 91.38 67 ILE A CA 1
ATOM 531 C C . ILE A 1 67 ? -14.706 -11.141 5.040 1.00 91.38 67 ILE A C 1
ATOM 533 O O . ILE A 1 67 ? -14.682 -12.355 4.857 1.00 91.38 67 ILE A O 1
ATOM 537 N N . LYS A 1 68 ? -15.316 -10.609 6.108 1.00 91.62 68 LYS A N 1
ATOM 538 C CA . LYS A 1 68 ? -15.882 -11.386 7.228 1.00 91.62 68 LYS A CA 1
ATOM 539 C C . LYS A 1 68 ? -14.834 -12.207 7.991 1.00 91.62 68 LYS A C 1
ATOM 541 O O . LYS A 1 68 ? -15.169 -13.214 8.613 1.00 91.62 68 LYS A O 1
ATOM 546 N N . ASN A 1 69 ? -13.585 -11.747 8.015 1.00 92.19 69 ASN A N 1
ATOM 547 C CA . ASN A 1 69 ? -12.522 -12.257 8.876 1.00 92.19 69 ASN A CA 1
ATOM 548 C C . ASN A 1 69 ? -12.753 -11.791 10.328 1.00 92.19 69 ASN A C 1
ATOM 550 O O . ASN A 1 69 ? -12.099 -10.879 10.822 1.00 92.19 69 ASN A O 1
ATOM 554 N N . ARG A 1 70 ? -13.758 -12.369 11.000 1.00 89.56 70 ARG A N 1
ATOM 555 C CA . ARG A 1 70 ? -14.272 -11.888 12.302 1.00 89.56 70 ARG A CA 1
ATOM 556 C C . ARG A 1 70 ? -13.264 -11.955 13.453 1.00 89.56 70 ARG A C 1
ATOM 558 O O . ARG A 1 70 ? -13.470 -11.287 14.456 1.00 89.56 70 ARG A O 1
ATOM 565 N N . LEU A 1 71 ? -12.224 -12.773 13.313 1.00 90.81 71 LEU A N 1
ATOM 566 C CA . LEU A 1 71 ? -11.167 -12.943 14.312 1.00 90.81 71 LEU A CA 1
ATOM 567 C C . LEU A 1 71 ? -9.939 -12.070 14.023 1.00 90.81 71 LEU A C 1
ATOM 569 O O . LEU A 1 71 ? -8.932 -12.211 14.708 1.00 90.81 71 LEU A O 1
ATOM 573 N N . TYR A 1 72 ? -9.999 -11.209 13.001 1.00 94.25 72 TYR A N 1
ATOM 574 C CA . TYR A 1 72 ? -8.870 -10.368 12.636 1.00 94.25 72 TYR A CA 1
ATOM 575 C C . TYR A 1 72 ? -8.495 -9.413 13.771 1.00 94.25 72 TYR A C 1
ATOM 577 O O . TYR A 1 72 ? -9.360 -8.746 14.353 1.00 94.25 72 TYR A O 1
ATOM 585 N N . LYS A 1 73 ? -7.196 -9.332 14.048 1.00 92.81 73 LYS A N 1
ATOM 586 C CA . LYS A 1 73 ? -6.601 -8.323 14.910 1.00 92.81 73 LYS A CA 1
ATOM 587 C C . LYS A 1 73 ? -5.633 -7.470 14.095 1.00 92.81 73 LYS A C 1
ATOM 589 O O . LYS A 1 73 ? -4.829 -8.020 13.349 1.00 92.81 73 LYS A O 1
ATOM 594 N N . PRO A 1 74 ? -5.697 -6.142 14.236 1.00 93.19 74 PRO A N 1
ATOM 595 C CA . PRO A 1 74 ? -6.537 -5.417 15.190 1.00 93.19 74 PRO A CA 1
ATOM 596 C C . PRO A 1 74 ? -8.014 -5.307 14.754 1.00 93.19 74 PRO A C 1
ATOM 598 O O . PRO A 1 74 ? -8.336 -5.472 13.581 1.00 93.19 74 PRO A O 1
ATOM 601 N N . SER A 1 75 ? -8.932 -5.077 15.706 1.00 90.94 75 SER A N 1
ATOM 602 C CA . SER A 1 75 ? -10.393 -5.120 15.466 1.00 90.94 75 SER A CA 1
ATOM 603 C C . SER A 1 75 ? -11.081 -3.754 15.317 1.00 90.94 75 SER A C 1
ATOM 605 O O . SER A 1 75 ? -12.286 -3.694 15.082 1.00 90.94 75 SER A O 1
ATOM 607 N N . SER A 1 76 ? -10.325 -2.669 15.437 1.00 90.69 76 SER A N 1
ATOM 608 C CA . SER A 1 76 ? -10.740 -1.267 15.303 1.00 90.69 76 SER A CA 1
ATOM 609 C C . SER A 1 76 ? -9.578 -0.468 14.707 1.00 90.69 76 SER A C 1
ATOM 611 O O . SER A 1 76 ? -8.461 -0.946 14.815 1.00 90.69 76 SER A O 1
ATOM 613 N N . PRO A 1 77 ? -9.792 0.704 14.095 1.00 91.69 77 PRO A N 1
ATOM 614 C CA . PRO A 1 77 ? -11.089 1.294 13.802 1.00 91.69 77 PRO A CA 1
ATOM 615 C C . PRO A 1 77 ? -11.816 0.575 12.666 1.00 91.69 77 PRO A C 1
ATOM 617 O O . PRO A 1 77 ? -11.224 0.001 11.753 1.00 91.69 77 PRO A O 1
ATOM 620 N N . LEU A 1 78 ? -13.146 0.606 12.724 1.00 93.19 78 LEU A N 1
ATOM 621 C CA . LEU A 1 78 ? -14.015 0.014 11.706 1.00 93.19 78 LEU A CA 1
ATOM 622 C C . LEU A 1 78 ? -14.505 1.059 10.689 1.00 93.19 78 LEU A C 1
ATOM 624 O O . LEU A 1 78 ? -15.621 0.940 10.175 1.00 93.19 78 LEU A O 1
ATOM 628 N N . ILE A 1 79 ? -13.683 2.065 10.400 1.00 93.31 79 ILE A N 1
ATOM 629 C CA . ILE A 1 79 ? -13.958 3.116 9.415 1.00 93.31 79 ILE A CA 1
ATOM 630 C C . ILE A 1 7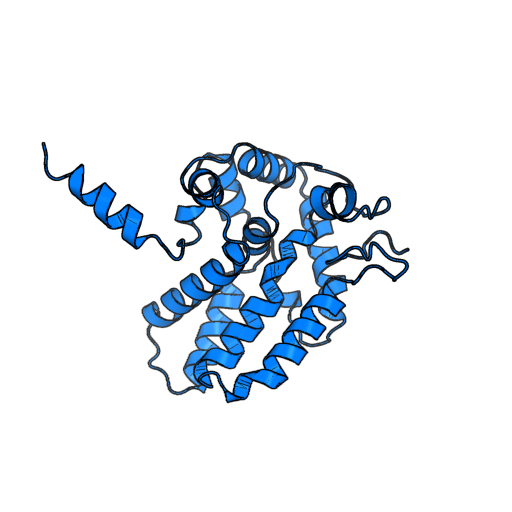9 ? -13.624 2.571 8.022 1.00 93.31 79 ILE A C 1
ATOM 632 O O . ILE A 1 79 ? -12.555 2.003 7.799 1.00 93.31 79 ILE A O 1
ATOM 636 N N . ASN A 1 80 ? -14.578 2.657 7.095 1.00 89.94 80 ASN A N 1
ATOM 637 C CA . ASN A 1 80 ? -14.453 2.039 5.779 1.00 89.94 80 ASN A CA 1
ATOM 638 C C . ASN A 1 80 ? -13.950 3.055 4.754 1.00 89.94 80 ASN A C 1
ATOM 640 O O . ASN A 1 80 ? -14.721 3.887 4.289 1.00 89.94 80 ASN A O 1
ATOM 644 N N . VAL A 1 81 ? -12.688 2.922 4.361 1.00 91.94 81 VAL A N 1
ATOM 645 C CA . VAL A 1 81 ? -12.078 3.709 3.284 1.00 91.94 81 VAL A CA 1
ATOM 646 C C . VAL A 1 81 ? -11.697 2.797 2.114 1.00 91.94 81 VAL A C 1
ATOM 648 O O . VAL A 1 81 ? -11.533 1.583 2.299 1.00 91.94 81 VAL A O 1
ATOM 651 N N . PRO A 1 82 ? -11.528 3.333 0.893 1.00 91.94 82 PRO A N 1
ATOM 652 C CA . PRO A 1 82 ? -10.983 2.553 -0.208 1.00 91.94 82 PRO A CA 1
ATOM 653 C C . PRO A 1 82 ? -9.579 2.035 0.133 1.00 91.94 82 PRO A C 1
ATOM 655 O O . PRO A 1 82 ? -8.651 2.811 0.353 1.00 91.94 82 PRO A O 1
ATOM 658 N N . HIS A 1 83 ? -9.414 0.709 0.140 1.00 94.19 83 HIS A N 1
ATOM 659 C CA . HIS A 1 83 ? -8.126 0.080 0.449 1.00 94.19 83 HIS A CA 1
ATOM 660 C C . HIS A 1 83 ? -7.014 0.524 -0.504 1.00 94.19 83 HIS A C 1
ATOM 662 O O . HIS A 1 83 ? -5.877 0.617 -0.074 1.00 94.19 83 HIS A O 1
ATOM 668 N N . SER A 1 84 ? -7.339 0.850 -1.757 1.00 94.44 84 SER A N 1
ATOM 669 C CA . SER A 1 84 ? -6.365 1.336 -2.735 1.00 94.44 84 SER A CA 1
ATOM 670 C C . SER A 1 84 ? -5.686 2.638 -2.302 1.00 94.44 84 SER A C 1
ATOM 672 O O . SER A 1 84 ? -4.482 2.786 -2.482 1.00 94.44 84 SER A O 1
ATOM 674 N N . LEU A 1 85 ? -6.425 3.560 -1.676 1.00 94.50 85 LEU A N 1
ATOM 675 C CA . LEU A 1 85 ? -5.862 4.808 -1.153 1.00 94.50 85 LEU A CA 1
ATOM 676 C C . LEU A 1 85 ? -5.056 4.550 0.117 1.00 94.50 85 LEU A C 1
ATOM 678 O O . LEU A 1 85 ? -3.939 5.041 0.256 1.00 94.50 85 LEU A O 1
ATOM 682 N N . PHE A 1 86 ? -5.592 3.713 1.011 1.00 96.25 86 PHE A N 1
ATOM 683 C CA . PHE A 1 86 ? -4.884 3.352 2.235 1.00 96.25 86 PHE A CA 1
ATOM 684 C C . PHE A 1 86 ? -3.606 2.542 1.967 1.00 96.25 86 PHE A C 1
ATOM 686 O O . PHE A 1 86 ? -2.665 2.627 2.746 1.00 96.25 86 PHE A O 1
ATOM 693 N N . SER A 1 87 ? -3.517 1.814 0.848 1.00 97.69 87 SER A N 1
ATOM 694 C CA . SER A 1 87 ? -2.280 1.150 0.427 1.00 97.69 87 SER A CA 1
ATOM 695 C C . SER A 1 87 ? -1.115 2.130 0.305 1.00 97.69 87 SER A C 1
ATOM 697 O O . SER A 1 87 ? -0.012 1.787 0.709 1.00 97.69 87 SER A O 1
ATOM 699 N N . VAL A 1 88 ? -1.343 3.348 -0.200 1.00 97.44 88 VAL A N 1
ATOM 700 C CA . VAL A 1 88 ? -0.277 4.354 -0.364 1.00 97.44 88 VAL A CA 1
ATOM 701 C C . VAL A 1 88 ? 0.256 4.836 0.985 1.00 97.44 88 VAL A C 1
ATOM 703 O O . VAL A 1 88 ? 1.461 5.004 1.146 1.00 97.44 88 VAL A O 1
ATOM 706 N N . LEU A 1 89 ? -0.623 4.974 1.982 1.00 97.12 89 LEU A N 1
ATOM 707 C CA . LEU A 1 89 ? -0.254 5.356 3.349 1.00 97.12 89 LEU A CA 1
ATOM 708 C C . LEU A 1 89 ? 0.661 4.340 4.045 1.00 97.12 89 LEU A C 1
ATOM 710 O O . LEU A 1 89 ? 1.198 4.662 5.095 1.00 97.12 89 LEU A O 1
ATOM 714 N N . LEU A 1 90 ? 0.829 3.131 3.507 1.00 97.62 90 LEU A N 1
ATOM 715 C CA . LEU A 1 90 ? 1.611 2.046 4.111 1.00 97.62 90 LEU A CA 1
ATOM 716 C C . LEU A 1 90 ? 2.973 1.831 3.433 1.00 97.62 90 LEU A C 1
ATOM 718 O O . LEU A 1 90 ? 3.646 0.839 3.720 1.00 97.62 90 LEU A O 1
ATOM 722 N N . ILE A 1 91 ? 3.368 2.724 2.524 1.00 97.19 91 ILE A N 1
ATOM 723 C CA . ILE A 1 91 ? 4.593 2.603 1.732 1.00 97.19 91 ILE A CA 1
ATOM 724 C C . ILE A 1 91 ? 5.663 3.569 2.256 1.00 97.19 91 ILE A C 1
ATOM 726 O O . ILE A 1 91 ? 5.451 4.780 2.326 1.00 97.19 91 ILE A O 1
ATOM 730 N N . GLU A 1 92 ? 6.862 3.047 2.531 1.00 96.50 92 GLU A N 1
ATOM 731 C CA . GLU A 1 92 ? 8.059 3.848 2.798 1.00 96.50 92 GLU A CA 1
ATOM 732 C C . GLU A 1 92 ? 8.575 4.470 1.493 1.00 96.50 92 GLU A C 1
ATOM 734 O O . GLU A 1 92 ? 9.427 3.916 0.786 1.00 96.50 92 GLU A O 1
ATOM 739 N N . GLU A 1 93 ? 8.038 5.644 1.176 1.00 94.88 93 GLU A N 1
ATOM 740 C CA . GLU A 1 93 ? 8.292 6.381 -0.060 1.00 94.88 93 GLU A CA 1
ATOM 741 C C . GLU A 1 93 ? 9.783 6.573 -0.353 1.00 94.88 93 GLU A C 1
ATOM 743 O O . GLU A 1 93 ? 10.217 6.333 -1.478 1.00 94.88 93 GLU A O 1
ATOM 748 N N . ASN A 1 94 ? 10.601 6.901 0.653 1.00 95.00 94 ASN A N 1
ATOM 749 C CA . ASN A 1 94 ? 12.034 7.139 0.448 1.00 95.00 94 ASN A CA 1
ATOM 750 C C . ASN A 1 94 ? 12.767 5.887 -0.048 1.00 95.00 94 ASN A C 1
ATOM 752 O O . ASN A 1 94 ? 13.647 5.960 -0.913 1.00 95.00 94 ASN A O 1
ATOM 756 N N . LYS A 1 95 ? 12.403 4.715 0.487 1.00 95.81 95 LYS A N 1
ATOM 757 C CA . LYS A 1 95 ? 12.984 3.440 0.055 1.00 95.81 95 LYS A CA 1
ATOM 758 C C . LYS A 1 95 ? 12.511 3.068 -1.342 1.00 95.81 95 LYS A C 1
ATOM 760 O O . LYS A 1 95 ? 13.322 2.614 -2.147 1.00 95.81 95 LYS A O 1
ATOM 765 N N . VAL A 1 96 ? 11.235 3.295 -1.651 1.00 95.38 96 VAL A N 1
ATOM 766 C CA . VAL A 1 96 ? 10.698 3.053 -2.996 1.00 95.38 96 VAL A CA 1
ATOM 767 C C . VAL A 1 96 ? 11.346 3.984 -4.019 1.00 95.38 96 VAL A C 1
ATOM 769 O O . VAL A 1 96 ? 11.795 3.510 -5.059 1.00 95.38 96 VAL A O 1
ATOM 772 N N . HIS A 1 97 ? 11.497 5.271 -3.711 1.00 95.00 97 HIS A N 1
ATOM 773 C CA . HIS A 1 97 ? 12.206 6.232 -4.556 1.00 95.00 97 HIS A CA 1
ATOM 774 C C . HIS A 1 97 ? 13.641 5.768 -4.846 1.00 95.00 97 HIS A C 1
ATOM 776 O O . HIS A 1 97 ? 14.066 5.718 -6.003 1.00 95.00 97 HIS A O 1
ATOM 782 N N . LYS A 1 98 ? 14.384 5.352 -3.810 1.00 93.94 98 LYS A N 1
ATOM 783 C CA . LYS A 1 98 ? 15.730 4.785 -3.978 1.00 93.94 98 LYS A CA 1
ATOM 784 C C . LYS A 1 98 ? 15.707 3.545 -4.878 1.00 93.94 98 LYS A C 1
ATOM 786 O O . LYS A 1 98 ? 16.524 3.450 -5.791 1.00 93.94 98 LYS A O 1
ATOM 791 N N . LYS A 1 99 ? 14.748 2.639 -4.675 1.00 93.56 99 LYS A N 1
ATOM 792 C CA . LYS A 1 99 ? 14.605 1.423 -5.482 1.00 93.56 99 LYS A CA 1
ATOM 793 C C . LYS A 1 99 ? 14.318 1.725 -6.953 1.00 93.56 99 LYS A C 1
ATOM 795 O O . LYS A 1 99 ? 14.890 1.078 -7.825 1.00 93.56 99 LYS A O 1
ATOM 800 N N . ILE A 1 100 ? 13.467 2.710 -7.240 1.00 93.88 100 ILE A N 1
ATOM 801 C CA . ILE A 1 100 ? 13.195 3.170 -8.610 1.00 93.88 100 ILE A CA 1
ATOM 802 C C . ILE A 1 100 ? 14.475 3.727 -9.236 1.00 93.88 100 ILE A C 1
ATOM 804 O O . ILE A 1 100 ? 14.817 3.338 -10.347 1.00 93.88 100 ILE A O 1
ATOM 808 N N . SER A 1 101 ? 15.220 4.566 -8.515 1.00 92.31 101 SER A N 1
ATOM 809 C CA . SER A 1 101 ? 16.501 5.108 -8.988 1.00 92.31 101 SER A CA 1
ATOM 810 C C . SER A 1 101 ? 17.497 3.998 -9.366 1.00 92.31 101 SER A C 1
ATOM 812 O O . SER A 1 101 ? 18.095 4.040 -10.440 1.00 92.31 101 SER A O 1
ATOM 814 N N . GLU A 1 102 ? 17.608 2.951 -8.540 1.00 91.94 102 GLU A N 1
ATOM 815 C CA . GLU A 1 102 ? 18.435 1.767 -8.822 1.00 91.94 102 GLU A CA 1
ATOM 816 C C . GLU A 1 102 ? 17.961 0.999 -10.070 1.00 91.94 102 GLU A C 1
ATOM 818 O O . GLU A 1 102 ? 18.781 0.573 -10.884 1.00 91.94 102 GLU A O 1
ATOM 823 N N . ILE A 1 103 ? 16.643 0.840 -10.251 1.00 91.56 103 ILE A N 1
ATOM 824 C CA . ILE A 1 103 ? 16.054 0.192 -11.435 1.00 91.56 103 ILE A CA 1
ATOM 825 C C . ILE A 1 103 ? 16.397 0.974 -12.707 1.00 91.56 103 ILE A C 1
ATOM 827 O O . ILE A 1 103 ? 16.818 0.368 -13.690 1.00 91.56 103 ILE A O 1
ATOM 831 N N . LEU A 1 104 ? 16.233 2.299 -12.694 1.00 89.44 104 LEU A N 1
ATOM 832 C CA . LEU A 1 104 ? 16.511 3.153 -13.853 1.00 89.44 104 LEU A CA 1
ATOM 833 C C . LEU A 1 104 ? 18.003 3.162 -14.197 1.00 89.44 104 LEU A C 1
ATOM 835 O O . LEU A 1 104 ? 18.363 3.081 -15.372 1.00 89.44 104 LEU A O 1
ATOM 839 N N . GLN A 1 105 ? 18.869 3.180 -13.178 1.00 86.00 105 GLN A N 1
ATOM 840 C CA . GLN A 1 105 ? 20.315 3.081 -13.356 1.00 86.00 105 GLN A CA 1
ATOM 841 C C . GLN A 1 105 ? 20.718 1.763 -14.029 1.00 86.00 105 GLN A C 1
ATOM 843 O O . GLN A 1 105 ? 21.550 1.770 -14.930 1.00 86.00 105 GLN A O 1
ATOM 848 N N . ALA A 1 106 ? 20.124 0.639 -13.623 1.00 86.44 106 ALA A N 1
ATOM 849 C CA . ALA A 1 106 ? 20.414 -0.672 -14.205 1.00 86.44 106 ALA A CA 1
ATOM 850 C C . ALA A 1 106 ? 19.931 -0.828 -15.662 1.00 86.44 106 ALA A C 1
ATOM 852 O O . ALA A 1 106 ? 20.265 -1.815 -16.312 1.00 86.44 106 ALA A O 1
ATOM 853 N N . GLN A 1 107 ? 19.127 0.113 -16.164 1.00 84.38 107 GLN A N 1
ATOM 854 C CA . GLN A 1 107 ? 18.541 0.098 -17.507 1.00 84.38 107 GLN A CA 1
ATOM 855 C C . GLN A 1 107 ? 19.175 1.133 -18.449 1.00 84.38 107 GLN A C 1
ATOM 857 O O . GLN A 1 107 ? 18.590 1.436 -19.490 1.00 84.38 107 GLN A O 1
ATOM 862 N N . ASP A 1 108 ? 20.326 1.704 -18.075 1.00 77.19 108 ASP A N 1
ATOM 863 C CA . ASP A 1 108 ? 21.016 2.771 -18.813 1.00 77.19 108 ASP A CA 1
ATOM 864 C C . ASP A 1 108 ? 20.117 3.991 -19.120 1.00 77.19 108 ASP A C 1
ATOM 866 O O . ASP A 1 108 ? 20.349 4.733 -20.078 1.00 77.19 108 ASP A O 1
ATOM 870 N N . GLN A 1 109 ? 19.077 4.227 -18.308 1.00 68.75 109 GLN A N 1
ATOM 871 C CA . GLN A 1 109 ? 18.238 5.420 -18.429 1.00 68.75 109 GLN A CA 1
ATOM 872 C C . GLN A 1 109 ? 18.914 6.628 -17.753 1.00 68.75 109 GLN A C 1
ATOM 874 O O . GLN A 1 109 ? 19.590 6.473 -16.732 1.00 68.75 109 GLN A O 1
ATOM 879 N N . PRO A 1 110 ? 18.757 7.852 -18.298 1.00 61.41 110 PRO A N 1
ATOM 880 C CA . PRO A 1 110 ? 19.408 9.041 -17.759 1.00 61.41 110 PRO A CA 1
ATOM 881 C C . PRO A 1 110 ? 18.993 9.305 -16.306 1.00 61.41 110 PRO A C 1
ATOM 883 O O . PRO A 1 110 ? 17.813 9.451 -15.990 1.00 61.41 110 PRO A O 1
ATOM 886 N N . ARG A 1 111 ? 19.990 9.420 -15.418 1.00 62.06 111 ARG A N 1
ATOM 887 C CA . ARG A 1 111 ? 19.797 9.804 -14.017 1.00 62.06 111 ARG A CA 1
ATOM 888 C C . ARG A 1 111 ? 19.527 11.301 -13.938 1.00 62.06 111 ARG A C 1
ATOM 890 O O . ARG A 1 111 ? 20.455 12.105 -13.887 1.00 62.06 111 ARG A O 1
ATOM 897 N N . ASN A 1 112 ? 18.262 11.679 -13.888 1.00 69.88 112 ASN A N 1
ATOM 898 C CA . ASN A 1 112 ? 17.885 12.939 -13.269 1.00 69.88 112 ASN A CA 1
ATOM 899 C C . ASN A 1 112 ? 16.782 12.681 -12.240 1.00 69.88 112 ASN A C 1
ATOM 901 O O . ASN A 1 112 ? 15.945 11.795 -12.418 1.00 69.88 112 ASN A O 1
ATOM 905 N N . ASP A 1 113 ? 16.809 13.437 -11.142 1.00 74.81 113 ASP A N 1
ATOM 906 C CA . ASP A 1 113 ? 15.839 13.290 -10.048 1.00 74.81 113 ASP A CA 1
ATOM 907 C C . ASP A 1 113 ? 14.400 13.469 -10.550 1.00 74.81 113 ASP A C 1
ATOM 909 O O . ASP A 1 113 ? 13.469 12.856 -10.036 1.00 74.81 113 ASP A O 1
ATOM 913 N N . GLN A 1 114 ? 14.228 14.241 -11.627 1.00 82.31 114 GLN A N 1
ATOM 914 C CA . GLN A 1 114 ? 12.946 14.428 -12.291 1.00 82.31 114 GLN A CA 1
ATOM 915 C C . GLN A 1 114 ? 12.348 13.107 -12.799 1.00 82.31 114 GLN A C 1
ATOM 917 O O . GLN A 1 114 ? 11.191 12.821 -12.508 1.00 82.31 114 GLN A O 1
ATOM 922 N N . SER A 1 115 ? 13.128 12.277 -13.496 1.00 82.44 115 SER A N 1
ATOM 923 C CA . SER A 1 115 ? 12.632 11.013 -14.057 1.00 82.44 115 SER A CA 1
ATOM 924 C C . SER A 1 115 ? 12.227 10.040 -12.953 1.00 82.44 115 SER A C 1
ATOM 926 O O . SER A 1 115 ? 11.149 9.453 -13.018 1.00 82.44 115 SER A O 1
ATOM 928 N N . THR A 1 116 ? 13.044 9.903 -11.902 1.00 89.00 116 THR A N 1
ATOM 929 C CA . THR A 1 116 ? 12.712 9.057 -10.741 1.00 89.00 116 THR A CA 1
ATOM 930 C C . THR A 1 116 ? 11.413 9.514 -10.079 1.00 89.00 116 THR A C 1
ATOM 932 O O . THR A 1 116 ? 10.544 8.686 -9.801 1.00 89.00 116 THR A O 1
ATOM 935 N N . ASN A 1 117 ? 11.244 10.826 -9.893 1.00 90.69 117 ASN A N 1
ATOM 936 C CA . ASN A 1 117 ? 10.026 11.407 -9.333 1.00 90.69 117 ASN A CA 1
ATOM 937 C C . ASN A 1 117 ? 8.797 11.160 -10.218 1.00 90.69 117 ASN A C 1
ATOM 939 O O . ASN A 1 117 ? 7.717 10.879 -9.700 1.00 90.69 117 ASN A O 1
ATOM 943 N N . ASP A 1 118 ? 8.937 11.227 -11.540 1.00 90.81 118 ASP A N 1
ATOM 944 C CA . ASP A 1 118 ? 7.828 10.962 -12.457 1.00 90.81 118 ASP A CA 1
ATOM 945 C C . ASP A 1 118 ? 7.403 9.486 -12.410 1.00 90.81 118 ASP A C 1
ATOM 947 O O . ASP A 1 118 ? 6.213 9.189 -12.292 1.00 90.81 118 ASP A O 1
ATOM 951 N N . TYR A 1 119 ? 8.354 8.546 -12.382 1.00 92.44 119 TYR A N 1
ATOM 952 C CA . TYR A 1 119 ? 8.047 7.125 -12.185 1.00 92.44 119 TYR A CA 1
ATOM 953 C C . TYR A 1 119 ? 7.436 6.827 -10.813 1.00 92.44 119 TYR A C 1
ATOM 955 O O . TYR A 1 119 ? 6.525 6.001 -10.729 1.00 92.44 119 TYR A O 1
ATOM 963 N N . LEU A 1 120 ? 7.883 7.506 -9.753 1.00 94.31 120 LEU A N 1
ATOM 964 C CA . LEU A 1 120 ? 7.280 7.393 -8.424 1.00 94.31 120 LEU A CA 1
ATOM 965 C C . LEU A 1 120 ? 5.813 7.844 -8.448 1.00 94.31 120 LEU A C 1
ATOM 967 O O . LEU A 1 120 ? 4.938 7.120 -7.970 1.00 94.31 120 LEU A O 1
ATOM 971 N N . LYS A 1 121 ? 5.523 8.986 -9.086 1.00 93.25 121 LYS A N 1
ATOM 972 C CA . LYS A 1 121 ? 4.149 9.469 -9.278 1.00 93.25 121 LYS A CA 1
ATOM 973 C C . LYS A 1 121 ? 3.314 8.457 -10.051 1.00 93.25 121 LYS A C 1
ATOM 975 O O . LYS A 1 121 ? 2.209 8.141 -9.613 1.00 93.25 121 LYS A O 1
ATOM 980 N N . PHE A 1 122 ? 3.819 7.908 -11.158 1.00 93.00 122 PHE A N 1
ATOM 981 C CA . PHE A 1 122 ? 3.095 6.886 -11.922 1.00 93.00 122 PHE A CA 1
ATOM 982 C C . PHE A 1 122 ? 2.821 5.627 -11.096 1.00 93.00 122 PHE A C 1
ATOM 984 O O . PHE A 1 122 ? 1.708 5.103 -11.145 1.00 93.00 122 PHE A O 1
ATOM 991 N N . LEU A 1 123 ? 3.794 5.171 -10.305 1.00 95.56 123 LEU A N 1
ATOM 992 C CA . LEU A 1 123 ? 3.646 4.017 -9.424 1.00 95.56 123 LEU A CA 1
ATOM 993 C C . LEU A 1 123 ? 2.537 4.243 -8.388 1.00 95.56 123 LEU A C 1
ATOM 995 O O . LEU A 1 123 ? 1.617 3.431 -8.288 1.00 95.56 123 LEU A O 1
ATOM 999 N N . PHE A 1 124 ? 2.583 5.352 -7.650 1.00 95.75 124 PHE A N 1
ATOM 1000 C CA . PHE A 1 124 ? 1.566 5.661 -6.641 1.00 95.75 124 PHE A CA 1
ATOM 1001 C C . PHE A 1 124 ? 0.191 5.889 -7.261 1.00 95.75 124 PHE A C 1
ATOM 1003 O O . PHE A 1 124 ? -0.805 5.434 -6.706 1.00 95.75 124 PHE A O 1
ATOM 1010 N N . SER A 1 125 ? 0.129 6.493 -8.448 1.00 93.62 125 SER A N 1
ATOM 1011 C CA . SER A 1 125 ? -1.120 6.638 -9.200 1.00 93.62 125 SER A CA 1
ATOM 1012 C C . SER A 1 125 ? -1.711 5.273 -9.561 1.00 93.62 125 SER A C 1
ATOM 1014 O O . SER A 1 125 ? -2.898 5.030 -9.345 1.00 93.62 125 SER A O 1
ATOM 1016 N N . ALA A 1 126 ? -0.887 4.351 -10.066 1.00 94.06 126 ALA A N 1
ATOM 1017 C CA . ALA A 1 126 ? -1.321 2.997 -10.395 1.00 94.06 126 ALA A CA 1
ATOM 1018 C C . ALA A 1 126 ? -1.839 2.247 -9.157 1.00 94.06 126 ALA A C 1
ATOM 1020 O O . ALA A 1 126 ? -2.850 1.555 -9.247 1.00 94.06 126 ALA A O 1
ATOM 1021 N N . ILE A 1 127 ? -1.201 2.428 -7.997 1.00 95.56 127 ILE A N 1
ATOM 1022 C CA . ILE A 1 127 ? -1.619 1.834 -6.718 1.00 95.56 127 ILE A CA 1
ATOM 1023 C C . ILE A 1 127 ? -2.930 2.452 -6.222 1.00 95.56 127 ILE A C 1
ATOM 1025 O O . ILE A 1 127 ? -3.893 1.727 -5.988 1.00 95.56 127 ILE A O 1
ATOM 1029 N N . ALA A 1 128 ? -3.009 3.776 -6.094 1.00 93.56 128 ALA A N 1
ATOM 1030 C CA . ALA A 1 128 ? -4.171 4.464 -5.532 1.00 93.56 128 ALA A CA 1
ATOM 1031 C C . ALA A 1 128 ? -5.444 4.252 -6.363 1.00 93.56 128 ALA A C 1
ATOM 1033 O O . ALA A 1 128 ? -6.546 4.119 -5.819 1.00 93.56 128 ALA A O 1
ATOM 1034 N N . TYR A 1 129 ? -5.291 4.199 -7.688 1.00 91.19 129 TYR A N 1
ATOM 1035 C CA . TYR A 1 129 ? -6.398 4.284 -8.636 1.00 91.19 129 TYR A CA 1
ATOM 1036 C C . TYR A 1 129 ? -6.675 2.985 -9.403 1.00 91.19 129 TYR A C 1
ATOM 1038 O O . TYR A 1 129 ? -7.484 2.996 -10.332 1.00 91.19 129 TYR A O 1
ATOM 1046 N N . HIS A 1 130 ? -6.106 1.845 -8.987 1.00 91.25 130 HIS A N 1
ATOM 1047 C C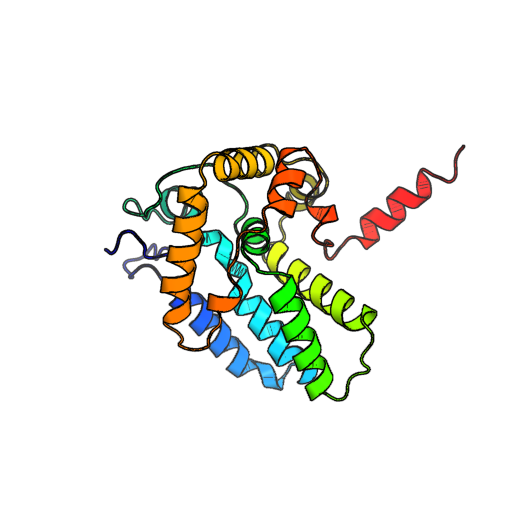A . HIS A 1 130 ? -6.358 0.539 -9.624 1.00 91.25 130 HIS A CA 1
ATOM 1048 C C . HIS A 1 130 ? -7.837 0.103 -9.601 1.00 91.25 130 HIS A C 1
ATOM 1050 O O . HIS A 1 130 ? -8.245 -0.790 -10.342 1.00 91.25 130 HIS A O 1
ATOM 1056 N N . HIS A 1 131 ? -8.652 0.731 -8.752 1.00 84.81 131 HIS A N 1
ATOM 1057 C CA . HIS A 1 131 ? -10.084 0.487 -8.631 1.00 84.81 131 HIS A CA 1
ATOM 1058 C C . HIS A 1 131 ? -10.965 1.612 -9.178 1.00 84.81 131 HIS A C 1
ATOM 1060 O O . HIS A 1 131 ? -12.118 1.655 -8.771 1.00 84.81 131 HIS A O 1
ATOM 1066 N N . TRP A 1 132 ? -10.471 2.492 -10.061 1.00 75.56 132 TRP A N 1
ATOM 1067 C CA . TRP A 1 132 ? -11.195 3.683 -10.539 1.00 75.56 132 TRP A CA 1
ATOM 1068 C C . TRP A 1 132 ? -12.717 3.479 -10.679 1.00 75.56 132 TRP A C 1
ATOM 1070 O O . TRP A 1 132 ? -13.180 2.672 -11.488 1.00 75.56 132 TRP A O 1
ATOM 1080 N N . ARG A 1 133 ? -13.494 4.211 -9.868 1.00 69.56 133 ARG A N 1
ATOM 1081 C CA . ARG A 1 133 ? -14.970 4.217 -9.886 1.00 69.56 133 ARG A CA 1
ATOM 1082 C C . ARG A 1 133 ? -15.480 5.632 -10.092 1.00 69.56 133 ARG A C 1
ATOM 1084 O O . ARG A 1 133 ? -14.780 6.592 -9.788 1.00 69.56 133 ARG A O 1
ATOM 1091 N N . GLU A 1 134 ? -16.733 5.754 -10.509 1.00 60.81 134 GLU A N 1
ATOM 1092 C CA . GLU A 1 134 ? -17.392 7.045 -10.752 1.00 60.81 134 GLU A CA 1
ATOM 1093 C C . GLU A 1 134 ? -17.333 8.003 -9.545 1.00 60.81 134 GLU A C 1
ATOM 1095 O O . GLU A 1 134 ? -17.196 9.208 -9.727 1.00 60.81 134 GLU A O 1
ATOM 1100 N N . THR A 1 135 ? -17.342 7.481 -8.312 1.00 63.75 135 THR A N 1
ATOM 1101 C CA . THR A 1 135 ? -17.299 8.281 -7.074 1.00 63.75 135 THR A CA 1
ATOM 1102 C C . THR A 1 135 ? -15.893 8.699 -6.625 1.00 63.75 135 THR A C 1
ATOM 1104 O O . THR A 1 135 ? -15.768 9.478 -5.681 1.00 63.75 135 THR A O 1
ATOM 1107 N N . PHE A 1 136 ? -14.823 8.208 -7.267 1.00 69.69 136 PHE A N 1
ATOM 1108 C CA . PHE A 1 136 ? -13.447 8.517 -6.847 1.00 69.69 136 PHE A CA 1
ATOM 1109 C C . PHE A 1 136 ? -13.111 9.995 -7.015 1.00 69.69 136 PHE A C 1
ATOM 1111 O O . PHE A 1 136 ? -12.376 10.527 -6.195 1.00 69.69 136 PHE A O 1
ATOM 1118 N N . SER A 1 137 ? -13.670 10.659 -8.029 1.00 65.38 137 SER A N 1
ATOM 1119 C CA . SER A 1 137 ? -13.437 12.085 -8.277 1.00 65.38 137 SER A CA 1
ATOM 1120 C C . SER A 1 137 ? -13.788 12.940 -7.057 1.00 65.38 137 SER A C 1
ATOM 1122 O O . SER A 1 137 ? -12.974 13.741 -6.622 1.00 65.38 137 SER A O 1
ATOM 1124 N N . GLN A 1 138 ? -14.948 12.721 -6.438 1.00 67.06 138 GLN A N 1
ATOM 1125 C CA . GLN A 1 138 ? -15.356 13.454 -5.234 1.00 67.06 138 GLN A CA 1
ATOM 1126 C C . GLN A 1 138 ? -14.471 13.105 -4.035 1.00 67.06 138 GLN A C 1
ATOM 1128 O O . GLN A 1 138 ? -14.007 13.998 -3.330 1.00 67.06 138 GLN A O 1
ATOM 1133 N N . LEU A 1 139 ? -14.193 11.815 -3.845 1.00 68.25 139 LEU A N 1
ATOM 1134 C CA . LEU A 1 139 ? -13.440 11.313 -2.697 1.00 68.25 139 LEU A CA 1
ATOM 1135 C C . LEU A 1 139 ? -11.983 11.798 -2.673 1.00 68.25 139 LEU A C 1
ATOM 1137 O O . LEU A 1 139 ? -11.409 11.946 -1.600 1.00 68.25 139 LEU A O 1
ATOM 1141 N N . ILE A 1 140 ? -11.388 12.042 -3.843 1.00 74.25 140 ILE A N 1
ATOM 1142 C CA . ILE A 1 140 ? -9.984 12.455 -3.950 1.00 74.25 140 ILE A CA 1
ATOM 1143 C C . ILE A 1 140 ? -9.851 13.972 -4.059 1.00 74.25 140 ILE A C 1
ATOM 1145 O O . ILE A 1 140 ? -8.891 14.504 -3.513 1.00 74.25 140 ILE A O 1
ATOM 1149 N N . SER A 1 141 ? -10.789 14.648 -4.747 1.00 67.06 141 SER A N 1
ATOM 1150 C CA . SER A 1 141 ? -10.780 16.096 -5.025 1.00 67.06 141 SER A CA 1
ATOM 1151 C C . SER A 1 141 ? -11.318 16.959 -3.890 1.00 67.06 141 SER A C 1
ATOM 1153 O O . SER A 1 141 ? -11.082 18.164 -3.888 1.00 67.06 141 SER A O 1
ATOM 1155 N N . SER A 1 142 ? -12.033 16.368 -2.938 1.00 72.50 142 SER A N 1
ATOM 1156 C CA . SER A 1 142 ? -12.508 17.050 -1.736 1.00 72.50 142 SER A CA 1
ATOM 1157 C C . SER A 1 142 ? -12.039 16.314 -0.490 1.00 72.50 142 SER A C 1
ATOM 1159 O O . SER A 1 142 ? -11.613 15.161 -0.566 1.00 72.50 142 SER A O 1
ATOM 1161 N N . TYR A 1 143 ? -12.088 16.990 0.656 1.00 75.75 143 TYR A N 1
ATOM 1162 C CA . TYR A 1 143 ? -11.823 16.341 1.931 1.00 75.75 143 TYR A CA 1
ATOM 1163 C C . TYR A 1 143 ? -12.799 15.173 2.135 1.00 75.75 143 TYR A C 1
ATOM 1165 O O . TYR A 1 143 ? -14.014 15.370 2.164 1.00 75.75 143 TYR A O 1
ATOM 1173 N N . SER A 1 144 ? -12.264 13.956 2.260 1.00 81.06 144 SER A N 1
ATOM 1174 C CA . SER A 1 144 ? -13.041 12.783 2.659 1.00 81.06 144 SER A CA 1
ATOM 1175 C C . SER A 1 144 ? -13.043 12.702 4.177 1.00 81.06 144 SER A C 1
ATOM 1177 O O . SER A 1 144 ? -12.012 12.398 4.778 1.00 81.06 144 SER A O 1
ATOM 1179 N N . ASN A 1 145 ? -14.213 12.936 4.774 1.00 84.44 145 ASN A N 1
ATOM 1180 C CA . ASN A 1 145 ? -14.403 12.830 6.219 1.00 84.44 145 ASN A CA 1
ATOM 1181 C C . ASN A 1 145 ? -13.946 11.459 6.732 1.00 84.44 145 ASN A C 1
ATOM 1183 O O . ASN A 1 145 ? -13.198 11.391 7.694 1.00 84.44 145 ASN A O 1
ATOM 1187 N N . GLU A 1 146 ? -14.298 10.368 6.046 1.00 90.62 146 GLU A N 1
ATOM 1188 C CA . GLU A 1 146 ? -13.946 9.013 6.478 1.00 90.62 146 GLU A CA 1
ATOM 1189 C C . GLU A 1 146 ? -12.436 8.750 6.435 1.00 90.62 146 GLU A C 1
ATOM 1191 O O . GLU A 1 146 ? -11.905 8.058 7.302 1.00 90.62 146 GLU A O 1
ATOM 1196 N N . LEU A 1 147 ? -11.732 9.272 5.423 1.00 91.25 147 LEU A N 1
ATOM 1197 C CA . LEU A 1 147 ? -10.279 9.132 5.339 1.00 91.25 147 LEU A CA 1
ATOM 1198 C C . LEU A 1 147 ? -9.578 9.985 6.400 1.00 91.25 147 LEU A C 1
ATOM 1200 O O . LEU A 1 147 ? -8.653 9.495 7.044 1.00 91.25 147 LEU A O 1
ATOM 1204 N N . GLY A 1 148 ? -10.042 11.219 6.610 1.00 92.94 148 GLY A N 1
ATOM 1205 C CA . GLY A 1 148 ? -9.536 12.100 7.660 1.00 92.94 148 GLY A CA 1
ATOM 1206 C C . GLY A 1 148 ? -9.736 11.518 9.060 1.00 92.94 148 GLY A C 1
ATOM 1207 O O . GLY A 1 148 ? -8.768 11.403 9.807 1.00 92.94 148 GLY A O 1
ATOM 1208 N N . GLU A 1 149 ? -10.953 11.059 9.369 1.00 94.00 149 GLU A N 1
ATOM 1209 C CA . GLU A 1 149 ? -11.313 10.401 10.634 1.00 94.00 149 GLU A CA 1
ATOM 1210 C C . GLU A 1 149 ? -10.485 9.131 10.871 1.00 94.00 149 GLU A C 1
ATOM 1212 O O . GLU A 1 149 ? -10.000 8.900 11.977 1.00 94.00 149 GLU A O 1
ATOM 1217 N N . LEU A 1 150 ? -10.276 8.303 9.837 1.00 95.12 150 LEU A N 1
ATOM 1218 C CA . LEU A 1 150 ? -9.412 7.126 9.950 1.00 95.12 150 LEU A CA 1
ATOM 1219 C C . LEU A 1 150 ? -7.971 7.518 10.291 1.00 95.12 150 LEU A C 1
ATOM 1221 O O . LEU A 1 150 ? -7.353 6.876 11.138 1.00 95.12 150 LEU A O 1
ATOM 1225 N N . CYS A 1 151 ? -7.423 8.528 9.613 1.00 94.81 151 CYS A N 1
ATOM 1226 C CA . CYS A 1 151 ? -6.066 9.003 9.864 1.00 94.81 151 CYS A CA 1
ATOM 1227 C C . CYS A 1 151 ? -5.917 9.568 11.283 1.00 94.81 151 CYS A C 1
ATOM 1229 O O . CYS A 1 151 ? -4.941 9.235 11.950 1.00 94.81 151 CYS A O 1
ATOM 1231 N N . GLU A 1 152 ? -6.885 10.352 11.760 1.00 93.94 152 GLU A N 1
ATOM 1232 C CA . GLU A 1 152 ? -6.901 10.892 13.125 1.00 93.94 152 GLU A CA 1
ATOM 1233 C C . GLU A 1 152 ? -6.927 9.773 14.178 1.00 93.94 152 GLU A C 1
ATOM 1235 O O . GLU A 1 152 ? -6.086 9.734 15.076 1.00 93.94 152 GLU A O 1
ATOM 1240 N N . GLU A 1 153 ? -7.828 8.804 14.023 1.00 93.88 153 GLU A N 1
ATOM 1241 C CA . GLU A 1 153 ? -7.979 7.684 14.955 1.00 93.88 153 GLU A CA 1
ATOM 1242 C C . GLU A 1 153 ? -6.728 6.789 15.001 1.00 93.88 153 GLU A C 1
ATOM 1244 O O . GLU A 1 153 ? -6.326 6.318 16.068 1.00 93.88 153 GLU A O 1
ATOM 1249 N N . LEU A 1 154 ? -6.076 6.571 13.852 1.00 92.88 154 LEU A N 1
ATOM 1250 C CA . LEU A 1 154 ? -4.816 5.826 13.780 1.00 92.88 154 LEU A CA 1
ATOM 1251 C C . LEU A 1 154 ? -3.653 6.590 14.420 1.00 92.88 154 LEU A C 1
ATOM 1253 O O . LEU A 1 154 ? -2.825 5.966 15.076 1.00 92.88 154 LEU A O 1
ATOM 1257 N N . GLU A 1 155 ? -3.582 7.916 14.272 1.00 87.94 155 GLU A N 1
ATOM 1258 C CA . GLU A 1 155 ? -2.536 8.720 14.915 1.00 87.94 155 GLU A CA 1
ATOM 1259 C C . GLU A 1 155 ? -2.645 8.731 16.443 1.00 87.94 155 GLU A C 1
ATOM 1261 O O . GLU A 1 155 ? -1.621 8.766 17.127 1.00 87.94 155 GLU A O 1
ATOM 1266 N N . ILE A 1 156 ? -3.864 8.681 16.984 1.00 89.06 156 ILE A N 1
ATOM 1267 C CA . ILE A 1 156 ? -4.100 8.586 18.431 1.00 89.06 156 ILE A CA 1
ATOM 1268 C C . ILE A 1 156 ? -3.674 7.207 18.961 1.00 89.06 156 ILE A C 1
ATOM 1270 O O . ILE A 1 156 ? -3.218 7.087 20.100 1.00 89.06 156 ILE A O 1
ATOM 1274 N N . GLN A 1 157 ? -3.798 6.162 18.140 1.00 88.69 157 GLN A N 1
ATOM 1275 C CA . GLN A 1 157 ? -3.535 4.777 18.523 1.00 88.69 157 GLN A CA 1
ATOM 1276 C C . GLN A 1 157 ? -2.221 4.271 17.920 1.00 88.69 157 GLN A C 1
ATOM 1278 O O . GLN A 1 157 ? -2.199 3.467 16.999 1.00 88.69 157 GLN A O 1
ATOM 1283 N N . GLU A 1 158 ? -1.087 4.680 18.479 1.00 87.62 158 GLU A N 1
ATOM 1284 C CA . GLU A 1 158 ? 0.234 4.258 17.985 1.00 87.62 158 GLU A CA 1
ATOM 1285 C C . GLU A 1 158 ? 0.393 2.727 17.870 1.00 87.62 158 GLU A C 1
ATOM 1287 O O . GLU A 1 158 ? 0.893 2.206 16.872 1.00 87.62 158 GLU A O 1
ATOM 1292 N N . GLU A 1 159 ? -0.097 1.987 18.867 1.00 91.25 159 GLU A N 1
ATOM 1293 C CA . GLU A 1 159 ? -0.053 0.519 18.896 1.00 91.25 159 GLU A CA 1
ATOM 1294 C C . GLU A 1 159 ? -0.783 -0.117 17.704 1.00 91.25 159 GLU A C 1
ATOM 1296 O O . GLU A 1 159 ? -0.396 -1.183 17.219 1.00 91.25 159 GLU A O 1
ATOM 1301 N N . MET A 1 160 ? -1.818 0.556 17.198 1.00 91.56 160 MET A N 1
ATOM 1302 C CA . MET A 1 160 ? -2.586 0.111 16.046 1.00 91.56 160 MET A CA 1
ATOM 1303 C C . MET A 1 160 ? -1.764 0.153 14.769 1.00 91.56 160 MET A C 1
ATOM 1305 O O . MET A 1 160 ? -1.756 -0.826 14.023 1.00 91.56 160 MET A O 1
ATOM 1309 N N . ILE A 1 161 ? -1.058 1.259 14.535 1.00 94.38 161 ILE A N 1
ATOM 1310 C CA . ILE A 1 161 ? -0.166 1.408 13.383 1.00 94.38 161 ILE A CA 1
ATOM 1311 C C . ILE A 1 161 ? 0.891 0.301 13.415 1.00 94.38 161 ILE A C 1
ATOM 1313 O O . ILE A 1 161 ? 1.019 -0.446 12.444 1.00 94.38 161 ILE A O 1
ATOM 1317 N N . CYS A 1 162 ? 1.549 0.115 14.563 1.00 94.56 162 CYS A N 1
ATOM 1318 C CA . CYS A 1 162 ? 2.542 -0.941 14.762 1.00 94.56 162 CYS A CA 1
ATOM 1319 C C . CYS A 1 162 ? 1.978 -2.338 14.460 1.00 94.56 162 CYS A C 1
ATOM 1321 O O . CYS A 1 162 ? 2.656 -3.170 13.856 1.00 94.56 162 CYS A O 1
ATOM 1323 N N . GLN A 1 163 ? 0.731 -2.619 14.852 1.00 95.25 163 GLN A N 1
ATOM 1324 C CA . GLN A 1 163 ? 0.107 -3.915 14.592 1.00 95.25 163 GLN A CA 1
ATOM 1325 C C . GLN A 1 163 ? -0.245 -4.113 13.109 1.00 95.25 163 GLN A C 1
ATOM 1327 O O . GLN A 1 163 ? -0.082 -5.221 12.595 1.00 95.25 163 GLN A O 1
ATOM 1332 N N . LEU A 1 164 ? -0.710 -3.073 12.408 1.00 96.19 164 LEU A N 1
ATOM 1333 C CA . LEU A 1 164 ? -0.974 -3.142 10.965 1.00 96.19 164 LEU A CA 1
ATOM 1334 C C . LEU A 1 164 ? 0.320 -3.380 10.180 1.00 96.19 164 LEU A C 1
ATOM 1336 O O . LEU A 1 164 ? 0.360 -4.271 9.331 1.00 96.19 164 LEU A O 1
ATOM 1340 N N . GLU A 1 165 ? 1.379 -2.634 10.499 1.00 96.12 165 GLU A N 1
ATOM 1341 C CA . GLU A 1 165 ? 2.706 -2.834 9.914 1.00 96.12 165 GLU A CA 1
ATOM 1342 C C . GLU A 1 165 ? 3.194 -4.257 10.179 1.00 96.12 165 GLU A C 1
ATOM 1344 O O . GLU A 1 165 ? 3.527 -4.974 9.238 1.00 96.12 165 GLU A O 1
ATOM 1349 N N . LYS A 1 166 ? 3.153 -4.719 11.435 1.00 95.50 166 LYS A N 1
ATOM 1350 C CA . LYS A 1 166 ? 3.559 -6.080 11.807 1.00 95.50 166 LYS A CA 1
ATOM 1351 C C . LYS A 1 166 ? 2.804 -7.149 11.017 1.00 95.50 166 LYS A C 1
ATOM 1353 O O . LYS A 1 166 ? 3.428 -8.077 10.508 1.00 95.50 166 LYS A O 1
ATOM 1358 N N . ASN A 1 167 ? 1.484 -7.020 10.884 1.00 95.62 167 ASN A N 1
ATOM 1359 C CA . ASN A 1 167 ? 0.684 -7.970 10.112 1.00 95.62 167 ASN A CA 1
ATOM 1360 C C . ASN A 1 167 ? 1.112 -8.003 8.637 1.00 95.62 167 ASN A C 1
ATOM 1362 O O . ASN A 1 167 ? 1.165 -9.077 8.042 1.00 95.62 167 ASN A O 1
ATOM 1366 N N . LEU A 1 168 ? 1.425 -6.846 8.044 1.00 95.50 168 LEU A N 1
ATOM 1367 C CA . LEU A 1 168 ? 1.933 -6.769 6.673 1.00 95.50 168 LEU A CA 1
ATOM 1368 C C . LEU A 1 168 ? 3.340 -7.349 6.544 1.00 95.50 168 LEU A C 1
ATOM 1370 O O . LEU A 1 168 ? 3.583 -8.088 5.595 1.00 95.50 168 LEU A O 1
ATOM 1374 N N . HIS A 1 169 ? 4.238 -7.075 7.491 1.00 93.94 169 HIS A N 1
ATOM 1375 C CA . HIS A 1 169 ? 5.568 -7.681 7.528 1.00 93.94 169 HIS A CA 1
ATOM 1376 C C . HIS A 1 169 ? 5.467 -9.215 7.558 1.00 93.94 169 HIS A C 1
ATOM 1378 O O . HIS A 1 169 ? 6.009 -9.875 6.676 1.00 93.94 169 HIS A O 1
ATOM 1384 N N . GLU A 1 170 ? 4.687 -9.784 8.483 1.00 91.88 170 GLU A N 1
ATOM 1385 C CA . GLU A 1 170 ? 4.469 -11.239 8.585 1.00 91.88 170 GLU A CA 1
ATOM 1386 C C . GLU A 1 170 ? 3.834 -11.840 7.314 1.00 91.88 170 GLU A C 1
ATOM 1388 O O . GLU A 1 170 ? 4.074 -13.000 6.965 1.00 91.88 170 GLU A O 1
ATOM 1393 N N . GLU A 1 171 ? 2.988 -11.076 6.621 1.00 90.62 171 GLU A N 1
ATOM 1394 C CA . GLU A 1 171 ? 2.334 -11.513 5.390 1.00 90.62 171 GLU A CA 1
ATOM 1395 C C . GLU A 1 171 ? 3.284 -11.462 4.181 1.00 90.62 171 GLU A C 1
ATOM 1397 O O . GLU A 1 171 ? 3.267 -12.381 3.362 1.00 90.62 171 GLU A O 1
ATOM 1402 N N . LEU A 1 172 ? 4.139 -10.438 4.090 1.00 88.62 172 LEU A N 1
ATOM 1403 C CA . LEU A 1 172 ? 5.070 -10.205 2.979 1.00 88.62 172 LEU A CA 1
ATOM 1404 C C . LEU A 1 172 ? 6.440 -10.876 3.147 1.00 88.62 172 LEU A C 1
ATOM 1406 O O . LEU A 1 172 ? 7.174 -10.990 2.168 1.00 88.62 172 LEU A O 1
ATOM 1410 N N . GLU A 1 173 ? 6.793 -11.370 4.332 1.00 83.19 173 GLU A N 1
ATOM 1411 C CA . GLU A 1 173 ? 7.983 -12.213 4.519 1.00 83.19 173 GLU A CA 1
ATOM 1412 C C . GLU A 1 173 ? 7.816 -13.614 3.910 1.00 83.19 173 GLU A C 1
ATOM 1414 O O . GLU A 1 173 ? 8.796 -14.238 3.504 1.00 83.19 173 GLU A O 1
ATOM 1419 N N . LYS A 1 174 ? 6.577 -14.108 3.781 1.00 72.62 174 LYS A N 1
ATOM 1420 C CA . LYS A 1 174 ? 6.267 -15.427 3.198 1.00 72.62 174 LYS A CA 1
ATOM 1421 C C . LYS A 1 174 ? 6.822 -15.629 1.782 1.00 72.62 174 LYS A C 1
ATOM 1423 O O . LYS A 1 174 ? 7.381 -16.699 1.546 1.00 72.62 174 LYS A O 1
ATOM 1428 N N . PRO A 1 175 ? 6.703 -14.662 0.850 1.00 66.31 175 PRO A N 1
ATOM 1429 C CA . PRO A 1 175 ? 7.326 -14.783 -0.465 1.00 66.31 175 PRO A CA 1
ATOM 1430 C C . PRO A 1 175 ? 8.867 -14.676 -0.469 1.00 66.31 175 PRO A C 1
ATOM 1432 O O . PRO A 1 175 ? 9.443 -14.851 -1.530 1.00 66.31 175 PRO A O 1
ATOM 1435 N N . GLN A 1 176 ? 9.549 -14.426 0.665 1.00 62.28 176 GLN A N 1
ATOM 1436 C CA . GLN A 1 176 ? 11.024 -14.336 0.799 1.00 62.28 176 GLN A CA 1
ATOM 1437 C C . GLN A 1 176 ? 11.742 -13.345 -0.141 1.00 62.28 176 GLN A C 1
ATOM 1439 O O . GLN A 1 176 ? 12.958 -13.389 -0.296 1.00 62.28 176 GLN A O 1
ATOM 1444 N N . ASP A 1 177 ? 11.012 -12.397 -0.717 1.00 70.75 177 ASP A N 1
ATOM 1445 C CA . ASP A 1 177 ? 11.547 -11.458 -1.707 1.00 70.75 177 ASP A CA 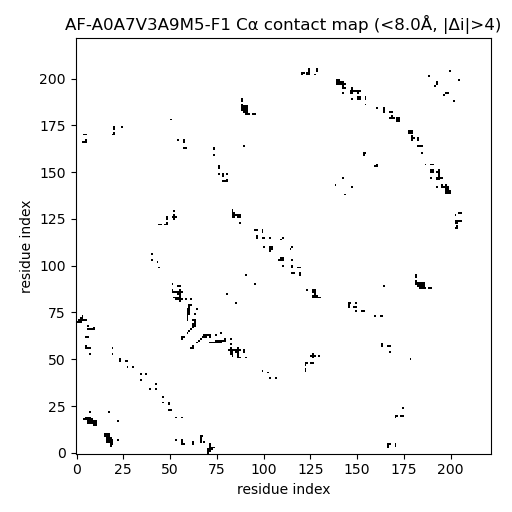1
ATOM 1446 C C . ASP A 1 177 ? 12.042 -10.122 -1.097 1.00 70.75 177 ASP A C 1
ATOM 1448 O O . ASP A 1 177 ? 12.409 -9.196 -1.818 1.00 70.75 177 ASP A O 1
ATOM 1452 N N . GLY A 1 178 ? 12.015 -9.978 0.234 1.00 79.06 178 GLY A N 1
ATOM 1453 C CA . GLY A 1 178 ? 12.474 -8.768 0.938 1.00 79.06 178 GLY A CA 1
ATOM 1454 C C . GLY A 1 178 ? 11.500 -7.581 0.920 1.00 79.06 178 GLY A C 1
ATOM 1455 O O . GLY A 1 178 ? 11.795 -6.546 1.509 1.00 79.06 178 GLY A O 1
ATOM 1456 N N . TRP A 1 179 ? 10.310 -7.717 0.323 1.00 84.50 179 TRP A N 1
ATOM 1457 C CA . TRP A 1 179 ? 9.357 -6.606 0.148 1.00 84.50 179 TRP A CA 1
ATOM 1458 C C . TRP A 1 179 ? 8.849 -5.969 1.441 1.00 84.50 179 TRP A C 1
ATOM 1460 O O . TRP A 1 179 ? 8.413 -4.818 1.436 1.00 84.50 179 TRP A O 1
ATOM 1470 N N . ALA A 1 180 ? 8.915 -6.702 2.549 1.00 89.25 180 ALA A N 1
ATOM 1471 C CA . ALA A 1 180 ? 8.511 -6.213 3.856 1.00 89.25 180 ALA A CA 1
ATOM 1472 C C . ALA A 1 180 ? 9.277 -4.935 4.257 1.00 89.25 180 ALA A C 1
ATOM 1474 O O . ALA A 1 180 ? 8.737 -4.095 4.963 1.00 89.25 180 ALA A O 1
ATOM 1475 N N . GLU A 1 181 ? 10.502 -4.718 3.759 1.00 91.81 181 GLU A N 1
ATOM 1476 C CA . GLU A 1 181 ? 11.287 -3.527 4.102 1.00 91.81 181 GLU A CA 1
ATOM 1477 C C . GLU A 1 181 ? 10.679 -2.198 3.626 1.00 91.81 181 GLU A C 1
ATOM 1479 O O . GLU A 1 181 ? 11.080 -1.143 4.128 1.00 91.81 181 GLU A O 1
ATOM 1484 N N . PHE A 1 182 ? 9.764 -2.244 2.652 1.00 94.62 182 PHE A N 1
ATOM 1485 C CA . PHE A 1 182 ? 9.086 -1.078 2.081 1.00 94.62 182 PHE A CA 1
ATOM 1486 C C . PHE A 1 182 ? 7.800 -0.716 2.827 1.00 94.62 182 PHE A C 1
ATOM 1488 O O . PHE A 1 182 ? 7.134 0.241 2.440 1.00 94.62 182 PHE A O 1
ATOM 1495 N N . ILE A 1 183 ? 7.438 -1.463 3.871 1.00 96.12 183 ILE A N 1
ATOM 1496 C CA . ILE A 1 183 ? 6.249 -1.188 4.670 1.00 96.12 183 ILE A CA 1
ATOM 1497 C C . ILE A 1 183 ? 6.597 -0.198 5.769 1.00 96.12 183 ILE A C 1
ATOM 1499 O O . ILE A 1 183 ? 7.448 -0.469 6.615 1.00 96.12 183 ILE A O 1
ATOM 1503 N N . LYS A 1 184 ? 5.937 0.958 5.733 1.00 96.81 184 LYS A N 1
ATOM 1504 C CA . LYS A 1 184 ? 5.928 1.932 6.823 1.00 96.81 184 LYS A CA 1
ATOM 1505 C C . LYS A 1 184 ? 4.770 2.899 6.652 1.00 96.81 184 LYS A C 1
ATOM 1507 O O . LYS A 1 184 ? 4.522 3.395 5.556 1.00 96.81 184 LYS A O 1
ATOM 1512 N N . PHE A 1 185 ? 4.087 3.194 7.745 1.00 97.00 185 PHE A N 1
ATOM 1513 C CA . PHE A 1 185 ? 2.986 4.131 7.775 1.00 97.00 185 PHE A CA 1
ATOM 1514 C C . PHE A 1 185 ? 3.477 5.573 7.593 1.00 97.00 185 PHE A C 1
ATOM 1516 O O . PHE A 1 185 ? 4.302 6.087 8.359 1.00 97.00 185 PHE A O 1
ATOM 1523 N N . ASN A 1 186 ? 2.940 6.252 6.583 1.00 96.62 186 ASN A N 1
ATOM 1524 C CA . ASN A 1 186 ? 3.258 7.633 6.260 1.00 96.62 186 ASN A CA 1
ATOM 1525 C C . ASN A 1 186 ? 2.453 8.595 7.148 1.00 96.62 186 ASN A C 1
ATOM 1527 O O . ASN A 1 186 ? 1.355 9.041 6.812 1.00 96.62 186 ASN A O 1
ATOM 1531 N N . ARG A 1 187 ? 3.038 8.937 8.299 1.00 95.31 187 ARG A N 1
ATOM 1532 C CA . ARG A 1 187 ? 2.444 9.862 9.279 1.00 95.31 187 ARG A CA 1
ATOM 1533 C C . ARG A 1 187 ? 2.266 11.273 8.749 1.00 95.31 187 ARG A C 1
ATOM 1535 O O . ARG A 1 187 ? 1.322 11.948 9.134 1.00 95.31 187 ARG A O 1
ATOM 1542 N N . GLU A 1 188 ? 3.178 11.741 7.907 1.00 95.62 188 GLU A N 1
ATOM 1543 C CA . GLU A 1 188 ? 3.090 13.089 7.349 1.00 95.62 188 GLU A CA 1
ATOM 1544 C C . GLU A 1 188 ? 1.860 13.219 6.450 1.00 95.62 188 GLU A C 1
ATOM 1546 O O . GLU A 1 188 ? 1.055 14.136 6.625 1.00 95.62 188 GLU A O 1
ATOM 1551 N N . MET A 1 189 ? 1.663 12.240 5.565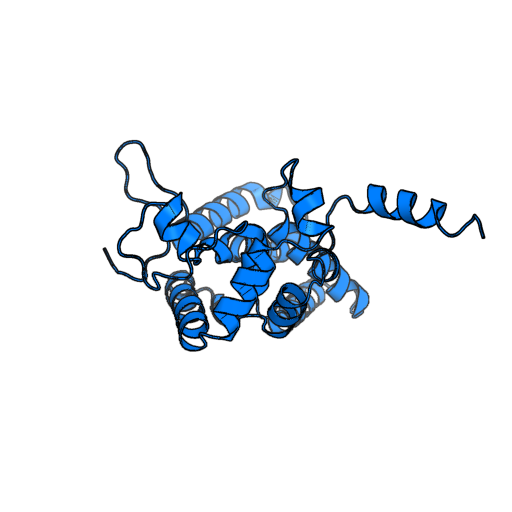 1.00 96.19 189 MET A N 1
ATOM 1552 C CA . MET A 1 189 ? 0.467 12.144 4.737 1.00 96.19 189 MET A CA 1
ATOM 1553 C C . MET A 1 189 ? -0.791 11.996 5.598 1.00 96.19 189 MET A C 1
ATOM 1555 O O . MET A 1 189 ? -1.752 12.732 5.393 1.00 96.19 189 MET A O 1
ATOM 1559 N N . ALA A 1 190 ? -0.780 11.118 6.608 1.00 95.94 190 ALA A N 1
ATOM 1560 C CA . ALA A 1 190 ? -1.921 10.933 7.507 1.00 95.94 190 ALA A CA 1
ATOM 1561 C C . ALA A 1 190 ? -2.332 12.236 8.223 1.00 95.94 190 ALA A C 1
ATOM 1563 O O . ALA A 1 190 ? -3.516 12.561 8.266 1.00 95.94 190 ALA A O 1
ATOM 1564 N N . ARG A 1 191 ? -1.360 13.021 8.709 1.00 95.69 191 ARG A N 1
ATOM 1565 C CA . ARG A 1 191 ? -1.594 14.320 9.369 1.00 95.69 191 ARG A CA 1
ATOM 1566 C C . ARG A 1 191 ? -2.200 15.364 8.459 1.00 95.69 191 ARG A C 1
ATOM 1568 O O . ARG A 1 191 ? -2.954 16.215 8.920 1.00 95.69 191 ARG A O 1
ATOM 1575 N N . GLY A 1 192 ? -1.785 15.401 7.198 1.00 95.69 192 GLY A N 1
ATOM 1576 C CA . GLY A 1 192 ? -2.366 16.357 6.268 1.00 95.69 192 GLY A CA 1
ATOM 1577 C C . GLY A 1 192 ? -3.767 15.932 5.849 1.00 95.69 192 GLY A C 1
ATOM 1578 O O . GLY A 1 192 ? -4.669 16.768 5.862 1.00 95.69 192 GLY A O 1
ATOM 1579 N N . LEU A 1 193 ? -3.984 14.636 5.596 1.00 94.81 193 LEU A N 1
ATOM 1580 C CA . LEU A 1 193 ? -5.314 14.087 5.321 1.00 94.81 193 LEU A CA 1
ATOM 1581 C C . LEU A 1 193 ? -6.290 14.374 6.471 1.00 94.81 193 LEU A C 1
ATOM 1583 O O . LEU A 1 193 ? -7.379 14.870 6.206 1.00 94.81 193 LEU A O 1
ATOM 1587 N N . SER A 1 194 ? -5.901 14.167 7.736 1.00 94.31 194 SER A N 1
ATOM 1588 C CA . SER A 1 194 ? -6.752 14.479 8.903 1.00 94.31 194 SER A CA 1
ATOM 1589 C C . SER A 1 194 ? -7.055 15.974 9.067 1.00 94.31 194 SER A C 1
ATOM 1591 O O . SER A 1 194 ? -8.062 16.346 9.661 1.00 94.31 194 SER A O 1
ATOM 1593 N N . LYS A 1 195 ? -6.223 16.852 8.494 1.00 94.25 195 LYS A N 1
ATOM 1594 C CA . LYS A 1 195 ? -6.399 18.314 8.512 1.00 94.25 195 LYS A CA 1
ATOM 1595 C C . LYS A 1 195 ? -7.112 18.876 7.285 1.00 94.25 195 LYS A C 1
ATOM 1597 O O . LYS A 1 195 ? -7.178 20.096 7.138 1.00 94.25 195 LYS A O 1
ATOM 1602 N N . GLY A 1 196 ? -7.635 18.028 6.404 1.00 91.06 196 GLY A N 1
ATOM 1603 C CA . GLY A 1 196 ? -8.389 18.491 5.242 1.00 91.06 196 GLY A CA 1
ATOM 1604 C C . GLY A 1 196 ? -7.612 18.568 3.934 1.00 91.06 196 GLY A C 1
ATOM 1605 O O . GLY A 1 196 ? -8.193 18.998 2.939 1.00 91.06 196 GLY A O 1
ATOM 1606 N N . VAL A 1 197 ? -6.333 18.172 3.896 1.00 92.88 197 VAL A N 1
ATOM 1607 C CA . VAL A 1 197 ? -5.573 18.141 2.637 1.00 92.88 197 VAL A CA 1
ATOM 1608 C C . VAL A 1 197 ? -6.188 17.075 1.721 1.00 92.88 197 VAL A C 1
ATOM 1610 O O . VAL A 1 197 ? -6.297 15.918 2.132 1.00 92.88 197 VAL A O 1
ATOM 1613 N N . PRO A 1 198 ? -6.607 17.419 0.491 1.00 90.31 198 PRO A N 1
ATOM 1614 C CA . PRO A 1 198 ? -7.164 16.444 -0.440 1.00 90.31 198 PRO A CA 1
ATOM 1615 C C . PRO A 1 198 ? -6.149 15.365 -0.836 1.00 90.31 198 PRO A C 1
ATOM 1617 O O . PRO A 1 198 ? -4.961 15.640 -0.995 1.00 90.31 198 PRO A O 1
ATOM 1620 N N . PHE A 1 199 ? -6.614 14.139 -1.089 1.00 91.25 199 PHE A N 1
ATOM 1621 C CA . PHE A 1 199 ? -5.718 13.026 -1.432 1.00 91.25 199 PHE A CA 1
ATOM 1622 C C . PHE A 1 199 ? -4.934 13.260 -2.737 1.00 91.25 199 PHE A C 1
ATOM 1624 O O . PHE A 1 199 ? -3.800 12.798 -2.866 1.00 91.25 199 PHE A O 1
ATOM 1631 N N . TYR A 1 200 ? -5.499 14.001 -3.701 1.00 89.81 200 TYR A N 1
ATOM 1632 C CA . TYR A 1 200 ? -4.813 14.272 -4.973 1.00 89.81 200 TYR A CA 1
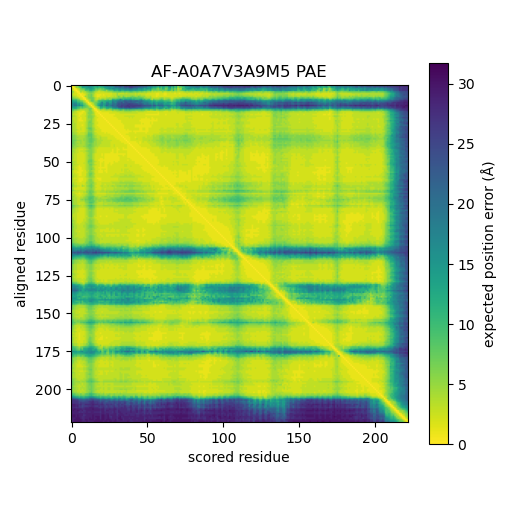ATOM 1633 C C . TYR A 1 200 ? -3.538 15.118 -4.820 1.00 89.81 200 TYR A C 1
ATOM 1635 O O . TYR A 1 200 ? -2.702 15.089 -5.722 1.00 89.81 200 TYR A O 1
ATOM 1643 N N . GLU A 1 201 ? -3.386 15.856 -3.713 1.00 90.81 201 GLU A N 1
ATOM 1644 C CA . GLU A 1 201 ? -2.162 16.611 -3.404 1.00 90.81 201 GLU A CA 1
ATOM 1645 C C . GLU A 1 201 ? -0.980 15.664 -3.127 1.00 90.81 201 GLU A C 1
ATOM 1647 O O . GLU A 1 201 ? 0.172 16.021 -3.356 1.00 90.81 201 GLU A O 1
ATOM 1652 N N . TYR A 1 202 ? -1.266 14.430 -2.694 1.00 93.00 202 TYR A N 1
ATOM 1653 C CA . TYR A 1 202 ? -0.267 13.385 -2.461 1.00 93.00 202 TYR A CA 1
ATOM 1654 C C . TYR A 1 202 ? -0.079 12.461 -3.662 1.00 93.00 202 TYR A C 1
ATOM 1656 O O . TYR A 1 202 ? 1.037 12.033 -3.953 1.00 93.00 202 TYR A O 1
ATOM 1664 N N . VAL A 1 203 ? -1.165 12.121 -4.364 1.00 92.88 203 VAL A N 1
ATOM 1665 C CA . VAL A 1 203 ? -1.120 11.172 -5.483 1.00 92.88 203 VAL A CA 1
ATOM 1666 C C . VAL A 1 203 ? -1.886 11.702 -6.687 1.00 92.88 203 VAL A C 1
ATOM 1668 O O . VAL A 1 203 ? -3.114 11.792 -6.680 1.00 92.88 203 VAL A O 1
ATOM 1671 N N . CYS A 1 204 ? -1.154 11.959 -7.769 1.00 88.12 204 CYS A N 1
ATOM 1672 C CA . CYS A 1 204 ? -1.696 12.478 -9.021 1.00 88.12 204 CYS A CA 1
ATOM 1673 C C . CYS A 1 204 ? -2.743 11.526 -9.646 1.00 88.12 204 CYS A C 1
ATOM 1675 O O . CYS A 1 204 ? -2.415 10.393 -9.988 1.00 88.12 204 CYS A O 1
ATOM 1677 N N . PRO A 1 205 ? -4.012 11.926 -9.832 1.00 83.62 205 PRO A N 1
ATOM 1678 C CA . PRO A 1 205 ? -4.986 11.089 -10.522 1.00 83.62 205 PRO A CA 1
ATOM 1679 C C . PRO A 1 205 ? -4.679 10.974 -12.024 1.00 83.62 205 PRO A C 1
ATOM 1681 O O . PRO A 1 205 ? -4.345 11.972 -12.663 1.00 83.62 205 PRO A O 1
ATOM 1684 N N . PRO A 1 206 ? -4.887 9.797 -12.646 1.00 71.31 206 PRO A N 1
ATOM 1685 C CA . PRO A 1 206 ? -4.522 9.552 -14.046 1.00 71.31 206 PRO A CA 1
ATOM 1686 C C . PRO A 1 206 ? -5.259 10.452 -15.055 1.00 71.31 206 PRO A C 1
ATOM 1688 O O . PRO A 1 206 ? -4.791 10.630 -16.176 1.00 71.31 206 PRO A O 1
ATOM 1691 N N . TYR A 1 207 ? -6.395 11.044 -14.669 1.00 65.88 207 TYR A N 1
ATOM 1692 C CA . TYR A 1 207 ? -7.247 11.862 -15.543 1.00 65.88 207 TYR A CA 1
ATOM 1693 C C . TYR A 1 207 ? -7.221 13.365 -15.218 1.00 65.88 207 TYR A C 1
ATOM 1695 O O . TYR A 1 207 ? -8.142 14.099 -15.580 1.00 65.88 207 TYR A O 1
ATOM 1703 N N . GLN A 1 208 ? -6.163 13.863 -14.571 1.00 54.03 208 GLN A N 1
ATOM 1704 C CA . GLN A 1 208 ? -6.046 15.277 -14.184 1.00 54.03 208 GLN A CA 1
ATOM 1705 C C . GLN A 1 208 ? -6.049 16.269 -15.368 1.00 54.03 208 GLN A C 1
ATOM 1707 O O . GLN A 1 208 ? -6.272 17.459 -15.157 1.00 54.03 208 GLN A O 1
ATOM 1712 N N . LEU A 1 209 ? -5.903 15.812 -16.622 1.00 49.19 209 LEU A N 1
ATOM 1713 C CA . LEU A 1 209 ? -6.084 16.668 -17.806 1.00 49.19 209 LEU A CA 1
ATOM 1714 C C . LEU A 1 209 ? -7.492 17.285 -17.896 1.00 49.19 209 LEU A C 1
ATOM 1716 O O . LEU A 1 209 ? -7.625 18.387 -18.423 1.00 49.19 209 LEU A O 1
ATOM 1720 N N . TYR A 1 210 ? -8.521 16.651 -17.320 1.00 50.03 210 TYR A N 1
ATOM 1721 C CA . TYR A 1 210 ? -9.846 17.273 -17.192 1.00 50.03 210 TYR A CA 1
ATOM 1722 C C . TYR A 1 210 ? -9.867 18.421 -16.166 1.00 50.03 210 TYR A C 1
ATOM 1724 O O . TYR A 1 210 ? -10.552 19.416 -16.383 1.00 50.03 210 TYR A O 1
ATOM 1732 N N . PHE A 1 211 ? -9.081 18.324 -15.088 1.00 46.28 211 PHE A N 1
ATOM 1733 C CA . PHE A 1 211 ? -9.037 19.318 -14.007 1.00 46.28 211 PHE A CA 1
ATOM 1734 C C . PHE A 1 211 ? -8.095 20.501 -14.300 1.00 46.28 211 PHE A C 1
ATOM 1736 O O . PHE A 1 211 ? -8.410 21.641 -13.949 1.00 46.28 211 PHE A O 1
ATOM 1743 N N . CYS A 1 212 ? -6.984 20.269 -15.010 1.00 41.31 212 CYS A N 1
ATOM 1744 C CA . CYS A 1 212 ? -6.071 21.330 -15.456 1.00 41.31 212 CYS A CA 1
ATOM 1745 C C . CYS A 1 212 ? -6.739 22.309 -16.439 1.00 41.31 212 CYS A C 1
ATOM 1747 O O . CYS A 1 212 ? -6.458 23.506 -16.407 1.00 41.31 212 CYS A O 1
ATOM 1749 N N . GLN A 1 213 ? -7.669 21.836 -17.278 1.00 38.34 213 GLN A N 1
ATOM 1750 C CA . GLN A 1 213 ? -8.401 22.702 -18.212 1.00 38.34 213 GLN A CA 1
ATOM 1751 C C . GLN A 1 213 ? -9.507 23.531 -17.537 1.00 38.34 213 GLN A C 1
ATOM 1753 O O . GLN A 1 213 ? -9.828 24.624 -18.006 1.00 38.34 213 GLN A O 1
ATOM 1758 N N . SER A 1 214 ? -10.082 23.056 -16.429 1.00 41.41 214 SER A N 1
ATOM 1759 C CA . SER A 1 214 ? -11.091 23.802 -15.664 1.00 41.41 214 SER A CA 1
ATOM 1760 C C . SER A 1 214 ? -10.490 24.821 -14.689 1.00 41.41 214 SER A C 1
ATOM 1762 O O . SER A 1 214 ? -11.123 25.841 -14.429 1.00 41.41 214 SER A O 1
ATOM 1764 N N . GLY A 1 215 ? -9.261 24.605 -14.201 1.00 37.16 215 GLY A N 1
ATOM 1765 C CA . GLY A 1 215 ? -8.555 25.560 -13.333 1.00 37.16 215 GLY A CA 1
ATOM 1766 C C . GLY A 1 215 ? -8.024 26.798 -14.068 1.00 37.16 215 GLY A C 1
ATOM 1767 O O . GLY A 1 215 ? -8.083 27.906 -13.540 1.00 37.16 215 GLY A O 1
ATOM 1768 N N . GLN A 1 216 ? -7.585 26.657 -15.324 1.00 37.41 216 GLN A N 1
ATOM 1769 C CA . GLN A 1 216 ? -7.091 27.794 -16.120 1.00 37.41 216 GLN A CA 1
ATOM 1770 C C . GLN A 1 216 ? -8.196 28.761 -16.583 1.00 37.41 216 GLN A C 1
ATOM 1772 O O . GLN A 1 216 ? -7.917 29.927 -16.866 1.00 37.41 216 GLN A O 1
ATOM 1777 N N . LYS A 1 217 ? -9.463 28.324 -16.616 1.00 36.44 217 LYS A N 1
ATOM 1778 C CA . LYS A 1 217 ? -10.596 29.206 -16.948 1.00 36.44 217 LYS A CA 1
ATOM 1779 C C . LYS A 1 217 ? -11.024 30.131 -15.805 1.00 36.44 217 LYS A C 1
ATOM 1781 O O . LYS A 1 217 ? -11.720 31.102 -16.073 1.00 36.44 217 LYS A O 1
ATOM 1786 N N . LEU A 1 218 ? -10.603 29.871 -14.565 1.00 35.56 218 LEU A N 1
ATOM 1787 C CA . LEU A 1 218 ? -10.961 30.696 -13.402 1.00 35.56 218 LEU A CA 1
ATOM 1788 C C . LEU A 1 218 ? -9.912 31.761 -13.042 1.00 35.56 218 LEU A C 1
ATOM 1790 O O . LEU A 1 218 ? -10.214 32.645 -12.254 1.00 35.56 218 LEU A O 1
ATOM 1794 N N . MET A 1 219 ? -8.715 31.731 -13.643 1.00 37.19 219 MET A N 1
ATOM 1795 C CA . MET A 1 219 ? -7.663 32.742 -13.413 1.00 37.19 219 MET A CA 1
ATOM 1796 C C . MET A 1 219 ? -7.472 33.727 -14.578 1.00 37.19 219 MET A C 1
ATOM 1798 O O . MET A 1 219 ? -6.534 34.516 -14.573 1.00 37.19 219 MET A O 1
ATOM 1802 N N . THR A 1 220 ? -8.344 33.696 -15.589 1.00 37.75 220 THR A N 1
ATOM 1803 C CA . THR A 1 220 ? -8.307 34.627 -16.737 1.00 37.75 220 THR A CA 1
ATOM 1804 C C . THR A 1 220 ? -9.475 35.619 -16.759 1.00 37.75 220 THR A C 1
ATOM 1806 O O . THR A 1 220 ? -9.664 36.328 -17.744 1.00 37.75 220 THR A O 1
ATOM 1809 N N . GLN A 1 221 ? -10.240 35.712 -15.666 1.00 39.09 221 GLN A N 1
ATOM 1810 C CA . GLN A 1 221 ? -11.255 36.749 -15.461 1.00 39.09 221 GLN A CA 1
ATOM 1811 C C . GLN A 1 221 ? -11.097 37.386 -14.076 1.00 39.09 221 GLN A C 1
ATOM 1813 O O . GLN A 1 221 ? -11.842 37.080 -13.149 1.00 39.09 221 GLN A O 1
ATOM 1818 N N . SER A 1 222 ? -10.109 38.266 -13.948 1.00 36.22 222 SER A N 1
ATOM 1819 C CA . SER A 1 222 ? -10.016 39.272 -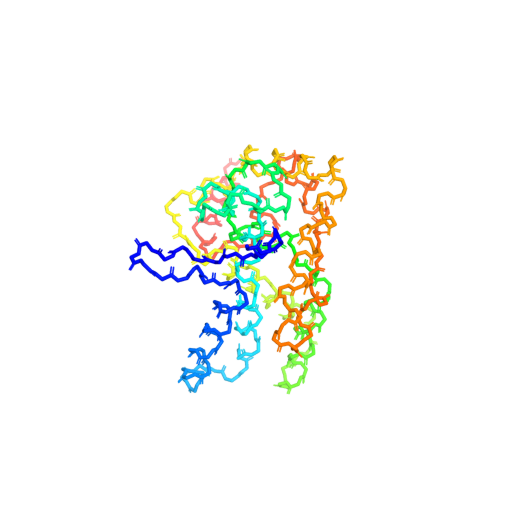12.884 1.00 36.22 222 SER A CA 1
ATOM 1820 C C . SER A 1 222 ? -9.135 40.412 -13.359 1.00 36.22 222 SER A C 1
ATOM 1822 O O . SER A 1 222 ? -8.020 40.087 -13.828 1.00 36.22 222 SER A O 1
#